Protein AF-0000000080770397 (afdb_homodimer)

Organism: Chromobacterium violaceum (strain ATCC 12472 / DSM 30191 / JCM 1249 / CCUG 213 / NBRC 12614 / NCIMB 9131 / NCTC 9757 / MK) (NCBI:txid243365)

InterPro domains:
  IPR001129 Membrane-associated, eicosanoid/glutathione metabolism (MAPEG) protein [PF01124] (4-123)
  IPR023352 Membrane associated eicosanoid/glutathione metabolism-like domain superfamily [G3DSA:1.20.120.550] (1-123)
  IPR023352 Membrane associated eicosanoid/glutathione metabolism-like domain superfamily [SSF161084] (3-121)

Foldseek 3Di:
DFQLVVLLVVLVCQLVVLLCVLPPPDDADPVCRVVRLVPGDALSVLSNVLSVVSVVVNVLQVVLLVLLVVLCPPSVLSNVLSVQLSVLSVQLSVCSSVVVPVVNVVSVVSNVVSSVVSNCVSVVVDDD/DFQLVVLLVLLVCQLVVLLCVLPPPDPQDPVCRVVVLVPGDALSVLSNVLSVVSVVVNVLQVVLLVLLVVLVPDSVLSNVLSVQLSVLSVQLSVCSSVVVPVVNVVSVVSNVVSSVVSNCVSVVVDDD

Solvent-accessible surface area (backbone atoms only — not comparable to full-atom values): 12817 Å² total; per-residue (Å²): 98,60,60,40,59,54,44,52,53,50,47,54,47,45,24,55,53,26,41,49,55,30,47,58,96,50,92,77,48,70,81,44,52,67,65,49,57,72,66,47,58,72,52,30,29,30,18,42,53,33,15,55,51,35,57,63,46,38,52,59,43,49,52,21,52,49,47,15,58,75,55,60,47,59,63,72,56,49,30,52,37,35,51,50,24,52,53,20,50,54,50,20,40,53,24,38,39,68,67,36,64,70,63,20,52,50,24,47,48,52,24,49,49,30,35,48,48,34,42,34,42,37,70,60,74,50,79,130,130,61,61,39,64,54,42,52,52,51,51,64,44,45,23,54,52,26,42,49,53,30,48,57,95,50,91,74,48,86,89,44,51,67,65,47,58,72,67,48,56,72,52,31,31,30,18,41,51,34,14,54,50,35,59,61,48,40,49,47,44,50,49,20,51,51,45,15,57,76,56,60,49,59,62,71,58,48,30,52,38,34,50,50,26,51,53,20,50,55,47,21,40,54,25,38,40,68,64,37,40,70,62,20,52,48,24,49,47,52,24,51,50,31,36,49,47,34,44,34,42,28,50,60,74,48,78,128

pLDDT: mean 96.27, std 5.21, range [56.84, 98.94]

Secondary structure (DSSP, 8-state):
--HHHHHHHHHHHHHHHHHHHHHTTS---TTSHHHHHHT--HHHHHHHHHHHHHHHHHHHHHHHHHHHHHTT--HHHHHHHHHHHHHHHHHHHHHHHTT-HHHHHHHHHHHHHHHHHHHHHHTTSS--/--HHHHHHHHHHHHHHHHHHHHHTTS---TTSHHHHHHT--HHHHHHHHHHHHHHHHHHHHHHHHHHHHHTT--HHHHHHHHHHHHHHHHHHHHHHHTT-HHHHHHHHHHHHHHHHHHHHHHTTSS--

Structure (mmCIF, N/CA/C/O backbone):
data_AF-0000000080770397-model_v1
#
loop_
_entity.id
_entity.type
_entity.pdbx_description
1 polymer 'Probable transmembrane protein'
#
loop_
_atom_site.group_PDB
_atom_site.id
_atom_site.type_symbol
_atom_site.label_atom_id
_atom_site.label_alt_id
_atom_site.label_comp_id
_atom_site.label_asym_id
_atom_site.label_entity_id
_atom_site.label_seq_id
_atom_site.pdbx_PDB_ins_code
_atom_site.Cartn_x
_atom_site.Cartn_y
_atom_site.Cartn_z
_atom_site.occupancy
_atom_site.B_iso_or_equiv
_atom_site.auth_seq_id
_atom_site.auth_comp_id
_atom_site.auth_asym_id
_atom_site.auth_atom_id
_atom_site.pdbx_PDB_model_num
ATOM 1 N N . MET A 1 1 ? -6.039 20.734 0.242 1 95.12 1 MET A N 1
ATOM 2 C CA . MET A 1 1 ? -5.309 19.828 1.13 1 95.12 1 MET A CA 1
ATOM 3 C C . MET A 1 1 ? -3.803 20.047 1.01 1 95.12 1 MET A C 1
ATOM 5 O O . MET A 1 1 ? -3.283 20.219 -0.094 1 95.12 1 MET A O 1
ATOM 9 N N . PRO A 1 2 ? -3.09 20.094 2.096 1 97.88 2 PRO A N 1
ATOM 10 C CA . PRO A 1 2 ? -1.646 20.312 2.008 1 97.88 2 PRO A CA 1
ATOM 11 C C . PRO A 1 2 ? -0.923 19.203 1.256 1 97.88 2 PRO A C 1
ATOM 13 O O . PRO A 1 2 ? -1.444 18.094 1.144 1 97.88 2 PRO A O 1
ATOM 16 N N . PHE A 1 3 ? 0.211 19.609 0.721 1 98.5 3 PHE A N 1
ATOM 17 C CA . PHE A 1 3 ? 0.975 18.688 -0.125 1 98.5 3 PHE A CA 1
ATOM 18 C C . PHE A 1 3 ? 1.31 17.406 0.625 1 98.5 3 PHE A C 1
ATOM 20 O O . PHE A 1 3 ? 1.323 16.328 0.036 1 98.5 3 PHE A O 1
ATOM 27 N N . VAL A 1 4 ? 1.573 17.469 1.879 1 98.69 4 VAL A N 1
ATOM 28 C CA . VAL A 1 4 ? 1.98 16.297 2.656 1 98.69 4 VAL A CA 1
ATOM 29 C C . VAL A 1 4 ? 0.902 15.219 2.576 1 98.69 4 VAL A C 1
ATOM 31 O O . VAL A 1 4 ? 1.211 14.031 2.48 1 98.69 4 VAL A O 1
ATOM 34 N N . LEU A 1 5 ? -0.347 15.586 2.559 1 98.44 5 LEU A N 1
ATOM 35 C CA . LEU A 1 5 ? -1.407 14.586 2.469 1 98.44 5 LEU A CA 1
ATOM 36 C C . LEU A 1 5 ? -1.555 14.078 1.038 1 98.44 5 LEU A C 1
ATOM 38 O O . LEU A 1 5 ? -1.821 12.891 0.821 1 98.44 5 LEU A O 1
ATOM 42 N N . TRP A 1 6 ? -1.367 14.93 -0.015 1 98.44 6 TRP A N 1
ATOM 43 C CA . TRP A 1 6 ? -1.297 14.461 -1.396 1 98.44 6 TRP A CA 1
ATOM 44 C C . TRP A 1 6 ? -0.131 13.5 -1.588 1 98.44 6 TRP A C 1
ATOM 46 O O . TRP A 1 6 ? -0.218 12.562 -2.385 1 98.44 6 TRP A O 1
ATOM 56 N N . SER A 1 7 ? 0.931 13.75 -0.863 1 98.81 7 SER A N 1
ATOM 57 C CA . SER A 1 7 ? 2.111 12.906 -1.011 1 98.81 7 SER A CA 1
ATOM 58 C C . SER A 1 7 ? 1.841 11.484 -0.525 1 98.81 7 SER A C 1
ATOM 60 O O . SER A 1 7 ? 2.51 10.539 -0.949 1 98.81 7 SER A O 1
ATOM 62 N N . LEU A 1 8 ? 0.882 11.305 0.433 1 98.81 8 LEU A N 1
ATOM 63 C CA . LEU A 1 8 ? 0.468 9.961 0.816 1 98.81 8 LEU A CA 1
ATOM 64 C C . LEU A 1 8 ? -0.132 9.219 -0.374 1 98.81 8 LEU A C 1
ATOM 66 O O . LEU A 1 8 ? 0.116 8.023 -0.554 1 98.81 8 LEU A O 1
ATOM 70 N N . LEU A 1 9 ? -0.937 9.914 -1.197 1 98.31 9 LEU A N 1
ATOM 71 C CA . LEU A 1 9 ? -1.483 9.312 -2.41 1 98.31 9 LEU A CA 1
ATOM 72 C C . LEU A 1 9 ? -0.369 8.93 -3.379 1 98.31 9 LEU A C 1
ATOM 74 O O . LEU A 1 9 ? -0.385 7.84 -3.951 1 98.31 9 LEU A O 1
ATOM 78 N N . LEU A 1 10 ? 0.535 9.844 -3.57 1 98.19 10 LEU A N 1
ATOM 79 C CA . LEU A 1 10 ? 1.66 9.547 -4.449 1 98.19 10 LEU A CA 1
ATOM 80 C C . LEU A 1 10 ? 2.408 8.305 -3.975 1 98.19 10 LEU A C 1
ATOM 82 O O . LEU A 1 10 ? 2.74 7.43 -4.777 1 98.19 10 LEU A O 1
ATOM 86 N N . ALA A 1 11 ? 2.713 8.242 -2.686 1 98.56 11 ALA A N 1
ATOM 87 C CA . ALA A 1 11 ? 3.418 7.098 -2.111 1 98.56 11 ALA A CA 1
ATOM 88 C C . ALA A 1 11 ? 2.629 5.809 -2.32 1 98.56 11 ALA A C 1
ATOM 90 O O . ALA A 1 11 ? 3.213 4.75 -2.553 1 98.56 11 ALA A O 1
ATOM 91 N N . ALA A 1 12 ? 1.314 5.895 -2.238 1 98 12 ALA A N 1
ATOM 92 C CA . ALA A 1 12 ? 0.448 4.73 -2.402 1 98 12 ALA A CA 1
ATOM 93 C C . ALA A 1 12 ? 0.399 4.285 -3.861 1 98 12 ALA A C 1
ATOM 95 O O . ALA A 1 12 ? 0.226 3.1 -4.148 1 98 12 ALA A O 1
ATOM 96 N N . LEU A 1 13 ? 0.555 5.203 -4.836 1 97.94 13 LEU A N 1
ATOM 97 C CA . LEU A 1 13 ? 0.459 4.891 -6.258 1 97.94 13 LEU A CA 1
ATOM 98 C C . LEU A 1 13 ? 1.796 4.391 -6.797 1 97.94 13 LEU A C 1
ATOM 100 O O . LEU A 1 13 ? 1.843 3.721 -7.828 1 97.94 13 LEU A O 1
ATOM 104 N N . LEU A 1 14 ? 2.863 4.715 -6.125 1 98.25 14 LEU A N 1
ATOM 105 C CA . LEU A 1 14 ? 4.195 4.41 -6.633 1 98.25 14 LEU A CA 1
ATOM 106 C C . LEU A 1 14 ? 4.371 2.908 -6.828 1 98.25 14 LEU A C 1
ATOM 108 O O . LEU A 1 14 ? 4.867 2.465 -7.863 1 98.25 14 LEU A O 1
ATOM 112 N N . PRO A 1 15 ? 4.016 2.053 -5.809 1 98.12 15 PRO A N 1
ATOM 113 C CA . PRO A 1 15 ? 4.176 0.62 -6.066 1 98.12 15 PRO A CA 1
ATOM 114 C C . PRO A 1 15 ? 3.379 0.143 -7.277 1 98.12 15 PRO A C 1
ATOM 116 O O . PRO A 1 15 ? 3.812 -0.766 -7.988 1 98.12 15 PRO A O 1
ATOM 119 N N . LEU A 1 16 ? 2.264 0.741 -7.59 1 97.44 16 LEU A N 1
ATOM 120 C CA . LEU A 1 16 ?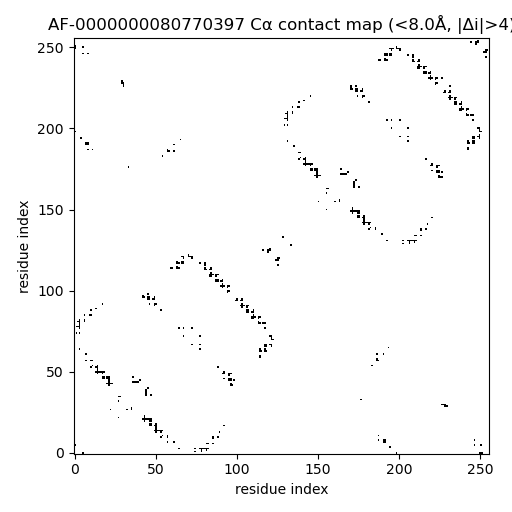 1.46 0.37 -8.75 1 97.44 16 LEU A CA 1
ATOM 121 C C . LEU A 1 16 ? 2.162 0.761 -10.047 1 97.44 16 LEU A C 1
ATOM 123 O O . LEU A 1 16 ? 2.08 0.041 -11.047 1 97.44 16 LEU A O 1
ATOM 127 N N . ILE A 1 17 ? 2.785 1.878 -10.039 1 97.69 17 ILE A N 1
ATOM 128 C CA . ILE A 1 17 ? 3.541 2.336 -11.203 1 97.69 17 ILE A CA 1
ATOM 129 C C . ILE A 1 17 ? 4.672 1.354 -11.5 1 97.69 17 ILE A C 1
ATOM 131 O O . ILE A 1 17 ? 4.855 0.936 -12.648 1 97.69 17 ILE A O 1
ATOM 135 N N . TRP A 1 18 ? 5.414 0.965 -10.508 1 98.06 18 TRP A N 1
ATOM 136 C CA . TRP A 1 18 ? 6.516 0.03 -10.711 1 98.06 18 TRP A CA 1
ATOM 137 C C . TRP A 1 18 ? 5.996 -1.347 -11.109 1 98.06 18 TRP A C 1
ATOM 139 O O . TRP A 1 18 ? 6.629 -2.051 -11.898 1 98.06 18 TRP A O 1
ATOM 149 N N . ALA A 1 19 ? 4.84 -1.789 -10.469 1 96.88 19 ALA A N 1
ATOM 150 C CA . ALA A 1 19 ? 4.211 -3.029 -10.914 1 96.88 19 ALA A CA 1
ATOM 151 C C . ALA A 1 19 ? 3.877 -2.977 -12.398 1 96.88 19 ALA A C 1
ATOM 153 O O . ALA A 1 19 ? 4.062 -3.961 -13.117 1 96.88 19 ALA A O 1
ATOM 154 N N . GLY A 1 20 ? 3.35 -1.843 -12.844 1 96.5 20 GLY A N 1
ATOM 155 C CA . GLY A 1 20 ? 3.086 -1.656 -14.258 1 96.5 20 GLY A CA 1
ATOM 156 C C . GLY A 1 20 ? 4.328 -1.78 -15.117 1 96.5 20 GLY A C 1
ATOM 157 O O . GLY A 1 20 ? 4.293 -2.393 -16.188 1 96.5 20 GLY A O 1
ATOM 158 N N . ALA A 1 21 ? 5.363 -1.19 -14.688 1 96.12 21 ALA A N 1
ATOM 159 C CA . ALA A 1 21 ? 6.633 -1.29 -15.398 1 96.12 21 ALA A CA 1
ATOM 160 C C . ALA A 1 21 ? 7.098 -2.74 -15.492 1 96.12 21 ALA A C 1
ATOM 162 O O . ALA A 1 21 ? 7.629 -3.166 -16.516 1 96.12 21 ALA A O 1
ATOM 163 N N . ALA A 1 22 ? 6.957 -3.49 -14.414 1 96.06 22 ALA A N 1
ATOM 164 C CA . ALA A 1 22 ? 7.352 -4.895 -14.398 1 96.06 22 ALA A CA 1
ATOM 165 C C . ALA A 1 22 ? 6.535 -5.703 -15.406 1 96.06 22 ALA A C 1
ATOM 167 O O . ALA A 1 22 ? 7.039 -6.66 -16 1 96.06 22 ALA A O 1
ATOM 168 N N . LYS A 1 23 ? 5.328 -5.344 -15.617 1 95.19 23 LYS A N 1
ATOM 169 C CA . LYS A 1 23 ? 4.414 -6.082 -16.484 1 95.19 23 LYS A CA 1
ATOM 170 C C . LYS A 1 23 ? 4.543 -5.637 -17.938 1 95.19 23 LYS A C 1
ATOM 172 O O . LYS A 1 23 ? 4.16 -6.363 -18.859 1 95.19 23 LYS A O 1
ATOM 177 N N . ALA A 1 24 ? 5.051 -4.531 -18.141 1 91.25 24 ALA A N 1
ATOM 178 C CA . ALA A 1 24 ? 5.055 -3.926 -19.469 1 91.25 24 ALA A CA 1
ATOM 179 C C . ALA A 1 24 ? 5.809 -4.797 -20.469 1 91.25 24 ALA A C 1
ATOM 181 O O . ALA A 1 24 ? 6.961 -5.172 -20.219 1 91.25 24 ALA A O 1
ATOM 182 N N . GLY A 1 25 ? 5.086 -5.156 -21.625 1 83 25 GLY A N 1
ATOM 183 C CA . GLY A 1 25 ? 5.699 -5.867 -22.734 1 83 25 GLY A CA 1
ATOM 184 C C . GLY A 1 25 ? 5.871 -7.352 -22.469 1 83 25 GLY A C 1
ATOM 185 O O . GLY A 1 25 ? 6.383 -8.086 -23.328 1 83 25 GLY A O 1
ATOM 186 N N . ALA A 1 26 ? 5.59 -7.855 -21.281 1 82.69 26 ALA A N 1
ATOM 187 C CA . ALA A 1 26 ? 5.734 -9.273 -20.953 1 82.69 26 ALA A CA 1
ATOM 188 C C . ALA A 1 26 ? 4.395 -10 -21.062 1 82.69 26 ALA A C 1
ATOM 190 O O . ALA A 1 26 ? 3.336 -9.383 -20.953 1 82.69 26 ALA A O 1
ATOM 191 N N . ARG A 1 27 ? 4.508 -11.219 -21.5 1 89.56 27 ARG A N 1
ATOM 192 C CA . ARG A 1 27 ? 3.303 -12.039 -21.438 1 89.56 27 ARG A CA 1
ATOM 193 C C . ARG A 1 27 ? 2.889 -12.281 -19.984 1 89.56 27 ARG A C 1
ATOM 195 O O . ARG A 1 27 ? 3.576 -12.992 -19.25 1 89.56 27 ARG A O 1
ATOM 202 N N . TYR A 1 28 ? 1.885 -11.719 -19.609 1 91.44 28 TYR A N 1
ATOM 203 C CA . TYR A 1 28 ? 1.419 -11.711 -18.234 1 91.44 28 TYR A CA 1
ATOM 204 C C . TYR A 1 28 ? 0.433 -12.844 -17.984 1 91.44 28 TYR A C 1
ATOM 206 O O . TYR A 1 28 ? -0.467 -13.086 -18.797 1 91.44 28 TYR A O 1
ATOM 214 N N . ASP A 1 29 ? 0.622 -13.656 -16.906 1 93.88 29 ASP A N 1
ATOM 215 C CA . ASP A 1 29 ? -0.321 -14.68 -16.453 1 93.88 29 ASP A CA 1
ATOM 216 C C . ASP A 1 29 ? -1.128 -14.188 -15.258 1 93.88 29 ASP A C 1
ATOM 218 O O . ASP A 1 29 ? -0.695 -14.328 -14.109 1 93.88 29 ASP A O 1
ATOM 222 N N . ASN A 1 30 ? -2.334 -13.727 -15.469 1 94.75 30 ASN A N 1
ATOM 223 C CA . ASN A 1 30 ? -3.178 -13.133 -14.438 1 94.75 30 ASN A CA 1
ATOM 224 C C . ASN A 1 30 ? -3.738 -14.188 -13.492 1 94.75 30 ASN A C 1
ATOM 226 O O . ASN A 1 30 ? -4.27 -13.859 -12.43 1 94.75 30 ASN A O 1
ATOM 230 N N . HIS A 1 31 ? -3.688 -15.445 -13.844 1 95.25 31 HIS A N 1
ATOM 231 C CA . HIS A 1 31 ? -4.172 -16.5 -12.969 1 95.25 31 HIS A CA 1
ATOM 232 C C . HIS A 1 31 ? -3.168 -16.797 -11.859 1 95.25 31 HIS A C 1
ATOM 234 O O . HIS A 1 31 ? -3.537 -17.328 -10.805 1 95.25 31 HIS A O 1
ATOM 240 N N . ARG A 1 32 ? -1.924 -16.547 -12.172 1 94.88 32 ARG A N 1
ATOM 241 C CA . ARG A 1 32 ? -0.851 -16.812 -11.227 1 94.88 32 ARG A CA 1
ATOM 242 C C . ARG A 1 32 ? 0.122 -15.648 -11.148 1 94.88 32 ARG A C 1
ATOM 244 O O . ARG A 1 32 ? 1.322 -15.812 -11.383 1 94.88 32 ARG A O 1
ATOM 251 N N . PRO A 1 33 ? -0.374 -14.5 -10.758 1 94.06 33 PRO A N 1
ATOM 252 C CA . PRO A 1 33 ? 0.403 -13.258 -10.867 1 94.06 33 PRO A CA 1
ATOM 253 C C . PRO A 1 33 ? 1.684 -13.289 -10.039 1 94.06 33 PRO A C 1
ATOM 255 O O . PRO A 1 33 ? 2.713 -12.758 -10.461 1 94.06 33 PRO A O 1
ATOM 258 N N . ARG A 1 34 ? 1.69 -13.945 -8.922 1 93.06 34 ARG A N 1
ATOM 259 C CA . ARG A 1 34 ? 2.857 -13.938 -8.047 1 93.06 34 ARG A CA 1
ATOM 260 C C . ARG A 1 34 ? 3.918 -14.914 -8.539 1 93.06 34 ARG A C 1
ATOM 262 O O . ARG A 1 34 ? 5.117 -14.648 -8.438 1 93.06 34 ARG A O 1
ATOM 269 N N . GLU A 1 35 ? 3.531 -16.047 -8.984 1 91.88 35 GLU A N 1
ATOM 270 C CA . GLU A 1 35 ? 4.469 -16.984 -9.609 1 91.88 35 GLU A CA 1
ATOM 271 C C . GLU A 1 35 ? 5.082 -16.375 -10.875 1 91.88 35 GLU A C 1
ATOM 273 O O . GLU A 1 35 ? 6.27 -16.562 -11.141 1 91.88 35 GLU A O 1
ATOM 278 N N . TRP A 1 36 ? 4.18 -15.781 -11.672 1 92.88 36 TRP A N 1
ATOM 279 C CA . TRP A 1 36 ? 4.668 -15.07 -12.852 1 92.88 36 TRP A CA 1
ATOM 280 C C . TRP A 1 36 ? 5.758 -14.078 -12.477 1 92.88 36 TRP A C 1
ATOM 282 O O . TRP A 1 36 ? 6.824 -14.047 -13.102 1 92.88 36 TRP A O 1
ATOM 292 N N . ALA A 1 37 ? 5.551 -13.234 -11.469 1 92.38 37 ALA A N 1
ATOM 293 C CA . ALA A 1 37 ? 6.488 -12.203 -11.031 1 92.38 37 ALA A CA 1
ATOM 294 C C . ALA A 1 37 ? 7.809 -12.82 -10.57 1 92.38 37 ALA A C 1
ATOM 296 O O . ALA A 1 37 ? 8.875 -12.234 -10.773 1 92.38 37 ALA A O 1
ATOM 297 N N . ALA A 1 38 ? 7.707 -13.945 -9.992 1 90.25 38 ALA A N 1
ATOM 298 C CA . ALA A 1 38 ? 8.898 -14.625 -9.469 1 90.25 38 ALA A CA 1
ATOM 299 C C . ALA A 1 38 ? 9.812 -15.07 -10.609 1 90.25 38 ALA A C 1
ATOM 301 O O . ALA A 1 38 ? 10.984 -15.383 -10.383 1 90.25 38 ALA A O 1
ATOM 302 N N . ARG A 1 39 ? 9.344 -15.07 -11.828 1 92.12 39 ARG A N 1
ATOM 303 C CA . ARG A 1 39 ? 10.102 -15.586 -12.961 1 92.12 39 ARG A CA 1
ATOM 304 C C . ARG A 1 39 ? 10.648 -14.453 -13.82 1 92.12 39 ARG A C 1
ATOM 306 O O . ARG A 1 39 ? 11.297 -14.695 -14.844 1 92.12 39 ARG A O 1
ATOM 313 N N . LEU A 1 40 ? 10.336 -13.266 -13.469 1 93.62 40 LEU A N 1
ATOM 314 C CA . LEU A 1 40 ? 10.812 -12.109 -14.227 1 93.62 40 LEU A CA 1
ATOM 315 C C . LEU A 1 40 ? 12.328 -12.023 -14.188 1 93.62 40 LEU A C 1
ATOM 317 O O . LEU A 1 40 ? 12.969 -12.625 -13.32 1 93.62 40 LEU A O 1
ATOM 321 N N . ASP A 1 41 ? 12.914 -11.359 -15.219 1 94.31 41 ASP A N 1
ATOM 322 C CA . ASP A 1 41 ? 14.352 -11.094 -15.266 1 94.31 41 ASP A CA 1
ATOM 323 C C . ASP A 1 41 ? 14.625 -9.68 -15.766 1 94.31 41 ASP A C 1
ATOM 325 O O . ASP A 1 41 ? 13.703 -8.953 -16.125 1 94.31 41 ASP A O 1
ATOM 329 N N . GLY A 1 42 ? 15.93 -9.242 -15.562 1 95.12 42 GLY A N 1
ATOM 330 C CA . GLY A 1 42 ? 16.344 -7.945 -16.078 1 95.12 42 GLY A CA 1
ATOM 331 C C . GLY A 1 42 ? 15.609 -6.789 -15.43 1 95.12 42 GLY A C 1
ATOM 332 O O . GLY A 1 42 ? 15.414 -6.777 -14.211 1 95.12 42 GLY A O 1
ATOM 333 N N . TYR A 1 43 ? 15.289 -5.82 -16.25 1 96.12 43 TYR A N 1
ATOM 334 C CA . TYR A 1 43 ? 14.695 -4.602 -15.711 1 96.12 43 TYR A CA 1
ATOM 335 C C . TYR A 1 43 ? 13.305 -4.867 -15.164 1 96.12 43 TYR A C 1
ATOM 337 O O . TYR A 1 43 ? 12.859 -4.191 -14.234 1 96.12 43 TYR A O 1
ATOM 345 N N . ARG A 1 44 ? 12.617 -5.859 -15.695 1 96.88 44 ARG A N 1
ATOM 346 C CA . ARG A 1 44 ? 11.289 -6.18 -15.195 1 96.88 44 ARG A CA 1
ATOM 347 C C . ARG A 1 44 ? 11.352 -6.719 -13.773 1 96.88 44 ARG A C 1
ATOM 349 O O . ARG A 1 44 ? 10.508 -6.379 -12.938 1 96.88 44 ARG A O 1
ATOM 356 N N . GLN A 1 45 ? 12.312 -7.578 -13.547 1 96.56 45 GLN A N 1
ATOM 357 C CA . GLN A 1 45 ? 12.5 -8.086 -12.188 1 96.56 45 GLN A CA 1
ATOM 358 C C . GLN A 1 45 ? 12.875 -6.965 -11.227 1 96.56 45 GLN A C 1
ATOM 360 O O . GLN A 1 45 ? 12.398 -6.934 -10.094 1 96.56 45 GLN A O 1
ATOM 365 N N . ARG A 1 46 ? 13.727 -6.102 -11.633 1 97.94 46 ARG A N 1
ATOM 366 C CA . ARG A 1 46 ? 14.133 -4.98 -10.789 1 97.94 46 ARG A CA 1
ATOM 367 C C . ARG A 1 46 ? 12.945 -4.059 -10.508 1 97.94 46 ARG A C 1
ATOM 369 O O . ARG A 1 46 ? 12.82 -3.523 -9.398 1 97.94 46 ARG A O 1
ATOM 376 N N . ALA A 1 47 ? 12.086 -3.848 -11.469 1 98.06 47 ALA A N 1
ATOM 377 C CA . ALA A 1 47 ? 10.867 -3.084 -11.25 1 98.06 47 ALA A CA 1
ATOM 378 C C . ALA A 1 47 ? 9.969 -3.762 -10.219 1 98.06 47 ALA A C 1
ATOM 380 O O . ALA A 1 47 ? 9.352 -3.09 -9.391 1 98.06 47 ALA A O 1
ATOM 381 N N . ASN A 1 48 ? 9.914 -5.082 -10.305 1 97.12 48 ASN A N 1
ATOM 382 C CA . ASN A 1 48 ? 9.148 -5.832 -9.312 1 97.12 48 ASN A CA 1
ATOM 383 C C . ASN A 1 48 ? 9.711 -5.633 -7.906 1 97.12 48 ASN A C 1
ATOM 385 O O . ASN A 1 48 ? 8.953 -5.449 -6.953 1 97.12 48 ASN A O 1
ATOM 389 N N . TRP A 1 49 ? 11.016 -5.695 -7.773 1 97.5 49 TRP A N 1
ATOM 390 C CA . TRP A 1 49 ? 11.641 -5.461 -6.473 1 97.5 49 TRP A CA 1
ATOM 391 C C . TRP A 1 49 ? 11.391 -4.035 -6 1 97.5 49 TRP A C 1
ATOM 393 O O . TRP A 1 49 ? 11.172 -3.799 -4.809 1 97.5 49 TRP A O 1
ATOM 403 N N . ALA A 1 50 ? 11.438 -3.086 -6.926 1 98.38 50 ALA A N 1
ATOM 404 C CA . ALA A 1 50 ? 11.133 -1.696 -6.594 1 98.38 50 ALA A CA 1
ATOM 405 C C . ALA A 1 50 ? 9.719 -1.562 -6.047 1 98.38 50 ALA A C 1
ATOM 407 O O . ALA A 1 50 ? 9.484 -0.836 -5.078 1 98.38 50 ALA A O 1
ATOM 408 N N . GLN A 1 51 ? 8.828 -2.229 -6.746 1 97.56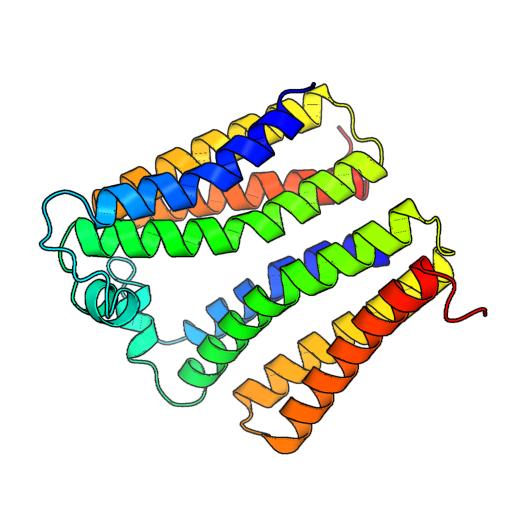 51 GLN A N 1
ATOM 409 C CA . GLN A 1 51 ? 7.434 -2.242 -6.301 1 97.56 51 GLN A CA 1
ATOM 410 C C . GLN A 1 51 ? 7.32 -2.775 -4.875 1 97.56 51 GLN A C 1
ATOM 412 O O . GLN A 1 51 ? 6.621 -2.193 -4.043 1 97.56 51 GLN A O 1
ATOM 417 N N . GLN A 1 52 ? 7.91 -3.863 -4.566 1 96.94 52 GLN A N 1
ATOM 418 C CA . GLN A 1 52 ? 7.863 -4.469 -3.24 1 96.94 52 GLN A CA 1
ATOM 419 C C . GLN A 1 52 ? 8.406 -3.516 -2.18 1 96.94 52 GLN A C 1
ATOM 421 O O . GLN A 1 52 ? 7.793 -3.342 -1.124 1 96.94 52 GLN A O 1
ATOM 426 N N . ASN A 1 53 ? 9.508 -2.912 -2.434 1 98.19 53 ASN A N 1
ATOM 427 C CA . ASN A 1 53 ? 10.109 -1.963 -1.505 1 98.19 53 ASN A CA 1
ATOM 428 C C . ASN A 1 53 ? 9.203 -0.762 -1.264 1 98.19 53 ASN A C 1
ATOM 430 O O . ASN A 1 53 ? 9.133 -0.243 -0.147 1 98.19 53 ASN A O 1
ATOM 434 N N . ALA A 1 54 ? 8.562 -0.302 -2.318 1 98.31 54 ALA A N 1
ATOM 435 C CA . ALA A 1 54 ? 7.648 0.832 -2.191 1 98.31 54 ALA A CA 1
ATOM 436 C C . ALA A 1 54 ? 6.484 0.497 -1.264 1 98.31 54 ALA A C 1
ATOM 438 O O . ALA A 1 54 ? 6.039 1.345 -0.486 1 98.31 54 ALA A O 1
ATOM 439 N N . TRP A 1 55 ? 5.941 -0.74 -1.36 1 97.62 55 TRP A N 1
ATOM 440 C CA . TRP A 1 55 ? 4.906 -1.167 -0.424 1 97.62 55 TRP A CA 1
ATOM 441 C C . TRP A 1 55 ? 5.422 -1.128 1.011 1 97.62 55 TRP A C 1
ATOM 443 O O . TRP A 1 55 ? 4.695 -0.736 1.927 1 97.62 55 TRP A O 1
ATOM 453 N N . GLU A 1 56 ? 6.652 -1.495 1.258 1 96.94 56 GLU A N 1
ATOM 454 C CA . GLU A 1 56 ? 7.262 -1.525 2.584 1 96.94 56 GLU A CA 1
ATOM 455 C C . GLU A 1 56 ? 7.43 -0.117 3.146 1 96.94 56 GLU A C 1
ATOM 457 O O . GLU A 1 56 ? 7.297 0.096 4.355 1 96.94 56 GLU A O 1
ATOM 462 N N . ALA A 1 57 ? 7.699 0.778 2.328 1 98.12 57 ALA A N 1
ATOM 463 C CA . ALA A 1 57 ? 7.977 2.15 2.742 1 98.12 57 ALA A CA 1
ATOM 464 C C . ALA A 1 57 ? 6.695 2.877 3.135 1 98.12 57 ALA A C 1
ATOM 466 O O . ALA A 1 57 ? 6.719 3.777 3.977 1 98.12 57 ALA A O 1
ATOM 467 N N . LEU A 1 58 ? 5.605 2.5 2.564 1 98.25 58 LEU A N 1
ATOM 468 C CA . LEU A 1 58 ? 4.359 3.242 2.689 1 98.25 58 LEU A CA 1
ATOM 469 C C . LEU A 1 58 ? 3.887 3.273 4.141 1 98.25 58 LEU A C 1
ATOM 471 O O . LEU A 1 58 ? 3.59 4.344 4.676 1 98.25 58 LEU A O 1
ATOM 475 N N . PRO A 1 59 ? 3.75 2.141 4.875 1 97.81 59 PRO A N 1
ATOM 476 C CA . PRO A 1 59 ? 3.281 2.23 6.258 1 97.81 59 PRO A CA 1
ATOM 477 C C . PRO A 1 59 ? 4.219 3.047 7.148 1 97.81 59 PRO A C 1
ATOM 479 O O . PRO A 1 59 ? 3.762 3.734 8.062 1 97.81 59 PRO A O 1
ATOM 482 N N . THR A 1 60 ? 5.504 2.912 6.969 1 97.88 60 THR A N 1
ATOM 483 C CA . THR A 1 60 ? 6.465 3.693 7.742 1 97.88 60 THR A CA 1
ATOM 484 C C . THR A 1 60 ? 6.258 5.188 7.512 1 97.88 60 THR A C 1
ATOM 486 O O . THR A 1 60 ? 6.246 5.973 8.461 1 97.88 60 THR A O 1
ATOM 489 N N . TYR A 1 61 ? 6.125 5.578 6.258 1 98.88 61 TYR A N 1
ATOM 490 C CA . TYR A 1 61 ? 5.879 6.977 5.91 1 98.88 61 TYR A CA 1
ATOM 491 C C . TYR A 1 61 ? 4.543 7.449 6.469 1 98.88 61 TYR A C 1
ATOM 493 O O . TYR A 1 61 ? 4.453 8.539 7.035 1 98.88 61 TYR A O 1
ATOM 501 N N . LEU A 1 62 ? 3.502 6.684 6.328 1 98.75 62 LEU A N 1
ATOM 502 C CA . LEU A 1 62 ? 2.182 6.996 6.863 1 98.75 62 LEU A CA 1
ATOM 503 C C . LEU A 1 62 ? 2.244 7.234 8.367 1 98.75 62 LEU A C 1
ATOM 505 O O . LEU A 1 62 ? 1.639 8.18 8.883 1 98.75 62 LEU A O 1
ATOM 509 N N . ALA A 1 63 ? 2.922 6.371 9.109 1 98.69 63 ALA A N 1
ATOM 510 C CA . ALA A 1 63 ? 3.061 6.527 10.555 1 98.69 63 ALA A CA 1
ATOM 511 C C . ALA A 1 63 ? 3.721 7.859 10.898 1 98.69 63 ALA A C 1
ATOM 513 O O . ALA A 1 63 ? 3.291 8.547 11.828 1 98.69 63 ALA A O 1
ATOM 514 N N . ALA A 1 64 ? 4.738 8.18 10.219 1 98.88 64 ALA A N 1
ATOM 515 C CA . ALA A 1 64 ? 5.441 9.43 10.477 1 98.88 64 ALA A CA 1
ATOM 516 C C . ALA A 1 64 ? 4.535 10.633 10.211 1 98.88 64 ALA A C 1
ATOM 518 O O . ALA A 1 64 ? 4.496 11.578 11.008 1 98.88 64 ALA A O 1
ATOM 519 N N . VAL A 1 65 ? 3.824 10.641 9.078 1 98.88 65 VAL A N 1
ATOM 520 C CA . VAL A 1 65 ? 2.916 11.727 8.734 1 98.88 65 VAL A CA 1
ATOM 521 C C . VAL A 1 65 ? 1.813 11.844 9.781 1 98.88 65 VAL A C 1
ATOM 523 O O . VAL A 1 65 ? 1.466 12.945 10.211 1 98.88 65 VAL A O 1
ATOM 526 N N . ALA A 1 66 ? 1.221 10.742 10.219 1 98.69 66 ALA A N 1
ATOM 527 C CA . ALA A 1 66 ? 0.171 10.742 11.234 1 98.69 66 ALA A CA 1
ATOM 528 C C . ALA A 1 66 ? 0.67 11.359 12.539 1 98.69 66 ALA A C 1
ATOM 530 O O . ALA A 1 66 ? 0.003 12.211 13.133 1 98.69 66 ALA A O 1
ATOM 531 N N . ALA A 1 67 ? 1.841 10.898 13 1 98.62 67 ALA A N 1
ATOM 532 C CA . ALA A 1 67 ? 2.414 11.453 14.219 1 98.62 67 ALA A CA 1
ATOM 533 C C . ALA A 1 67 ? 2.609 12.961 14.102 1 98.62 67 ALA A C 1
ATOM 535 O O . ALA A 1 67 ? 2.236 13.711 15 1 98.62 67 ALA A O 1
ATOM 536 N N . ALA A 1 68 ? 3.209 13.375 13.031 1 98.69 68 ALA A N 1
ATOM 537 C CA . ALA A 1 68 ? 3.455 14.797 12.82 1 98.69 68 ALA A CA 1
ATOM 538 C C . ALA A 1 68 ? 2.146 15.578 12.766 1 98.69 68 ALA A C 1
ATOM 540 O O . ALA A 1 68 ? 2.047 16.672 13.312 1 98.69 68 ALA A O 1
ATOM 541 N N . TRP A 1 69 ? 1.157 15.039 12.055 1 98.31 69 TRP A N 1
ATOM 542 C CA . TRP A 1 69 ? -0.151 15.672 11.938 1 98.31 69 TRP A CA 1
ATOM 543 C C . TRP A 1 69 ? -0.814 15.82 13.297 1 98.31 69 TRP A C 1
ATOM 545 O O . TRP A 1 69 ? -1.3 16.906 13.648 1 98.31 69 TRP A O 1
ATOM 555 N N . TRP A 1 70 ? -0.788 14.773 14.117 1 97.75 70 TRP A N 1
ATOM 556 C CA . TRP A 1 70 ? -1.415 14.766 15.438 1 97.75 70 TRP A CA 1
ATOM 557 C C . TRP A 1 70 ? -0.697 15.719 16.391 1 97.75 70 TRP A C 1
ATOM 559 O O . TRP A 1 70 ? -1.328 16.344 17.234 1 97.75 70 TRP A O 1
ATOM 569 N N . MET A 1 71 ? 0.557 15.812 16.203 1 97.75 71 MET A N 1
ATOM 570 C CA . MET A 1 71 ? 1.345 16.656 17.094 1 97.75 71 MET A CA 1
ATOM 571 C C . MET A 1 71 ? 1.44 18.078 16.547 1 97.75 71 MET A C 1
ATOM 573 O O . MET A 1 71 ? 2.197 18.906 17.078 1 97.75 71 MET A O 1
ATOM 577 N N . LYS A 1 72 ? 0.772 18.359 15.484 1 97.56 72 LYS A N 1
ATOM 578 C CA . LYS A 1 72 ? 0.577 19.688 14.93 1 97.56 72 LYS A CA 1
ATOM 579 C C . LYS A 1 72 ? 1.903 20.297 14.484 1 97.56 72 LYS A C 1
ATOM 581 O O . LYS A 1 72 ? 2.141 21.5 14.672 1 97.56 72 LYS A O 1
ATOM 586 N N . VAL A 1 73 ? 2.717 19.5 13.992 1 98 73 VAL A N 1
ATOM 587 C CA . VAL A 1 73 ? 3.891 20.016 13.305 1 98 73 VAL A CA 1
ATOM 588 C C . VAL A 1 73 ? 3.457 20.984 12.203 1 98 73 VAL A C 1
ATOM 590 O O . VAL A 1 73 ? 2.48 20.734 11.492 1 98 73 VAL A O 1
ATOM 593 N N . PRO A 1 74 ? 4.184 22.234 12.078 1 98.06 74 PRO A N 1
ATOM 594 C CA . PRO A 1 74 ? 3.781 23.188 11.039 1 98.06 74 PRO A CA 1
ATOM 595 C C . PRO A 1 74 ? 3.691 22.547 9.656 1 98.06 74 PRO A C 1
ATOM 597 O O . PRO A 1 74 ? 4.59 21.812 9.258 1 98.06 74 PRO A O 1
ATOM 600 N N . VAL A 1 75 ? 2.648 22.859 8.922 1 98.06 75 VAL A N 1
ATOM 601 C CA . VAL A 1 75 ? 2.326 22.25 7.641 1 98.06 75 VAL A CA 1
ATOM 602 C C . VAL A 1 75 ? 3.463 22.484 6.648 1 98.06 75 VAL A C 1
ATOM 604 O O . VAL A 1 75 ? 3.801 21.609 5.855 1 98.06 75 VAL A O 1
ATOM 607 N N . ALA A 1 76 ? 3.992 23.703 6.652 1 98.19 76 ALA A N 1
ATOM 608 C CA . ALA A 1 76 ? 5.078 24.031 5.73 1 98.19 76 ALA A CA 1
ATOM 609 C C . ALA A 1 76 ? 6.25 23.062 5.91 1 98.19 76 ALA A C 1
ATOM 611 O O . ALA A 1 76 ? 6.879 22.641 4.934 1 98.19 76 ALA A O 1
ATOM 612 N N . GLU A 1 77 ? 6.551 22.703 7.117 1 97.88 77 GLU A N 1
ATOM 613 C CA . GLU A 1 77 ? 7.625 21.75 7.406 1 97.88 77 GLU A CA 1
ATOM 614 C C . GLU A 1 77 ? 7.262 20.344 6.949 1 97.88 77 GLU A C 1
ATOM 616 O O . GLU A 1 77 ? 8.094 19.641 6.383 1 97.88 77 GLU A O 1
ATOM 621 N N . MET A 1 78 ? 6.082 19.969 7.285 1 98.75 78 MET A N 1
ATOM 622 C CA . MET A 1 78 ? 5.633 18.656 6.832 1 98.75 78 MET A CA 1
ATOM 623 C C . MET A 1 78 ? 5.672 18.562 5.309 1 98.75 78 MET A C 1
ATOM 625 O O . MET A 1 78 ? 6.078 17.547 4.754 1 98.75 78 MET A O 1
ATOM 629 N N . ASN A 1 79 ? 5.223 19.641 4.621 1 98.88 79 ASN A N 1
ATOM 630 C CA . ASN A 1 79 ? 5.258 19.672 3.164 1 98.88 79 ASN A CA 1
ATOM 631 C C . ASN A 1 79 ? 6.684 19.531 2.635 1 98.88 79 ASN A C 1
ATOM 633 O O . ASN A 1 79 ? 6.918 18.828 1.65 1 98.88 79 ASN A O 1
ATOM 637 N N . ALA A 1 80 ? 7.586 20.219 3.23 1 98.81 80 ALA A N 1
ATOM 638 C CA . ALA A 1 80 ? 8.977 20.141 2.795 1 98.81 80 ALA A CA 1
ATOM 639 C C . ALA A 1 80 ? 9.516 18.719 2.949 1 98.81 80 ALA A C 1
ATOM 641 O O . ALA A 1 80 ? 10.141 18.188 2.031 1 98.81 80 ALA A O 1
ATOM 642 N N . ALA A 1 81 ? 9.328 18.109 4.109 1 98.81 81 ALA A N 1
ATOM 643 C CA . ALA A 1 81 ? 9.758 16.734 4.344 1 98.81 81 ALA A CA 1
ATOM 644 C C . ALA A 1 81 ? 9.109 15.766 3.352 1 98.81 81 ALA A C 1
ATOM 646 O O . ALA A 1 81 ? 9.75 14.844 2.857 1 98.81 81 ALA A O 1
ATOM 647 N N . ALA A 1 82 ? 7.855 16 3.088 1 98.94 82 ALA A N 1
ATOM 648 C CA . ALA A 1 82 ? 7.121 15.188 2.121 1 98.94 82 ALA A CA 1
ATOM 649 C C . ALA A 1 82 ? 7.746 15.289 0.732 1 98.94 82 ALA A C 1
ATOM 651 O O . ALA A 1 82 ? 7.816 14.297 0.002 1 98.94 82 ALA A O 1
ATOM 652 N N . GLY A 1 83 ? 8.109 16.5 0.308 1 98.88 83 GLY A N 1
ATOM 653 C CA . GLY A 1 83 ? 8.789 16.672 -0.964 1 98.88 83 GLY A CA 1
ATOM 654 C C . GLY A 1 83 ? 10.07 15.875 -1.065 1 98.88 83 GLY A C 1
ATOM 655 O O . GLY A 1 83 ? 10.328 15.227 -2.084 1 98.88 83 GLY A O 1
ATOM 656 N N . VAL A 1 84 ? 10.836 15.922 -0.015 1 98.88 84 VAL A N 1
ATOM 657 C CA . VAL A 1 84 ? 12.094 15.18 0.023 1 98.88 84 VAL A CA 1
ATOM 658 C C . VAL A 1 84 ? 11.805 13.68 -0.076 1 98.88 84 VAL A C 1
ATOM 660 O O . VAL A 1 84 ? 12.453 12.969 -0.854 1 98.88 84 VAL A O 1
ATOM 663 N N . PHE A 1 85 ? 10.906 13.18 0.728 1 98.94 85 PHE A N 1
ATOM 664 C CA . PHE A 1 85 ? 10.547 11.766 0.71 1 98.94 85 PHE A CA 1
ATOM 665 C C . PHE A 1 85 ? 10.094 11.344 -0.681 1 98.94 85 PHE A C 1
ATOM 667 O O . PHE A 1 85 ? 10.57 10.344 -1.217 1 98.94 85 PHE A O 1
ATOM 674 N N . ALA A 1 86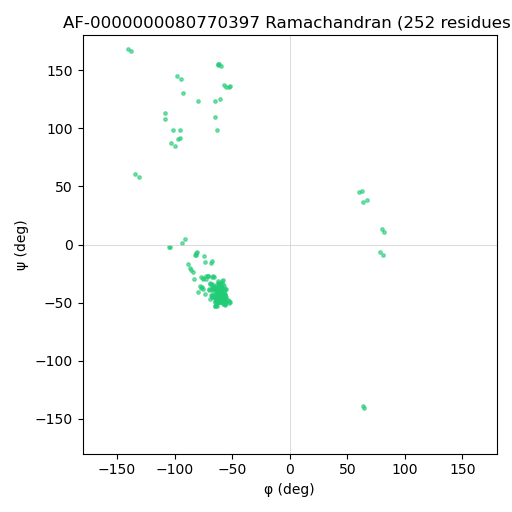 ? 9.148 12.125 -1.279 1 98.88 86 ALA A N 1
ATOM 675 C CA . ALA A 1 86 ? 8.594 11.789 -2.588 1 98.88 86 ALA A CA 1
ATOM 676 C C . ALA A 1 86 ? 9.688 11.727 -3.648 1 98.88 86 ALA A C 1
ATOM 678 O O . ALA A 1 86 ? 9.75 10.773 -4.43 1 98.88 86 ALA A O 1
ATOM 679 N N . LEU A 1 87 ? 10.508 12.75 -3.699 1 98.88 87 LEU A N 1
ATOM 680 C CA . LEU A 1 87 ? 11.586 12.781 -4.68 1 98.88 87 LEU A CA 1
ATOM 681 C C . LEU A 1 87 ? 12.539 11.602 -4.477 1 98.88 87 LEU A C 1
ATOM 683 O O . LEU A 1 87 ? 12.969 10.969 -5.445 1 98.88 87 LEU A O 1
ATOM 687 N N . ALA A 1 88 ? 12.898 11.297 -3.244 1 98.94 88 ALA A N 1
ATOM 688 C CA . ALA A 1 88 ? 13.781 10.18 -2.924 1 98.94 88 ALA A CA 1
ATOM 689 C C . ALA A 1 88 ? 13.164 8.852 -3.361 1 98.94 88 ALA A C 1
ATOM 691 O O . ALA A 1 88 ? 13.867 7.984 -3.891 1 98.94 88 ALA A O 1
ATOM 692 N N . ARG A 1 89 ? 11.891 8.68 -3.129 1 98.88 89 ARG A N 1
ATOM 693 C CA . ARG A 1 89 ? 11.219 7.43 -3.473 1 98.88 89 ARG A CA 1
ATOM 694 C C . ARG A 1 89 ? 11.156 7.238 -4.984 1 98.88 89 ARG A C 1
ATOM 696 O O . ARG A 1 89 ? 11.312 6.121 -5.48 1 98.88 89 ARG A O 1
ATOM 703 N N . VAL A 1 90 ? 10.812 8.289 -5.73 1 98.88 90 VAL A N 1
ATOM 704 C CA . VAL A 1 90 ? 10.812 8.203 -7.188 1 98.88 90 VAL A CA 1
ATOM 705 C C . VAL A 1 90 ? 12.219 7.867 -7.684 1 98.88 90 VAL A C 1
ATOM 707 O O . VAL A 1 90 ? 12.398 6.957 -8.492 1 98.88 90 VAL A O 1
ATOM 710 N N . ALA A 1 91 ? 13.234 8.617 -7.176 1 98.88 91 ALA A N 1
ATOM 711 C CA . ALA A 1 91 ? 14.625 8.359 -7.551 1 98.88 91 ALA A CA 1
ATOM 712 C C . ALA A 1 91 ? 15.016 6.922 -7.219 1 98.88 91 ALA A C 1
ATOM 714 O O . ALA A 1 91 ? 15.664 6.25 -8.031 1 98.88 91 ALA A O 1
ATOM 715 N N . HIS A 1 92 ? 14.695 6.453 -6.027 1 98.88 92 HIS A N 1
ATOM 716 C CA . HIS A 1 92 ? 15.008 5.094 -5.594 1 98.88 92 HIS A CA 1
ATOM 717 C C . HIS A 1 92 ? 14.5 4.066 -6.605 1 98.88 92 HIS A C 1
ATOM 719 O O . HIS A 1 92 ? 15.25 3.174 -7.012 1 98.88 92 HIS A O 1
ATOM 725 N N . GLY A 1 93 ? 13.258 4.164 -7.047 1 98.75 93 GLY A N 1
ATOM 726 C CA . GLY A 1 93 ? 12.703 3.232 -8.016 1 98.75 93 GLY A CA 1
ATOM 727 C C . GLY A 1 93 ? 13.406 3.283 -9.359 1 98.75 93 GLY A C 1
ATOM 728 O O . GLY A 1 93 ? 13.703 2.244 -9.953 1 98.75 93 GLY A O 1
ATOM 729 N N . LEU A 1 94 ? 13.641 4.5 -9.859 1 98.75 94 LEU A N 1
ATOM 730 C CA . LEU A 1 94 ? 14.344 4.652 -11.133 1 98.75 94 LEU A CA 1
ATOM 731 C C . LEU A 1 94 ? 15.734 4.035 -11.062 1 98.75 94 LEU A C 1
ATOM 733 O O . LEU A 1 94 ? 16.172 3.355 -12 1 98.75 94 LEU A O 1
ATOM 737 N N . LEU A 1 95 ? 16.406 4.266 -9.953 1 98.81 95 LEU A N 1
ATOM 738 C CA . LEU A 1 95 ? 17.75 3.736 -9.766 1 98.81 95 LEU A CA 1
ATOM 739 C C . LEU A 1 95 ? 17.719 2.221 -9.602 1 98.81 95 LEU A C 1
ATOM 741 O O . LEU A 1 95 ? 18.656 1.53 -10.008 1 98.81 95 LEU A O 1
ATOM 745 N N . TYR A 1 96 ? 16.656 1.689 -8.969 1 98.31 96 TYR A N 1
ATOM 746 C CA . TYR A 1 96 ? 16.438 0.25 -8.891 1 98.31 96 TYR A CA 1
ATOM 747 C C . TYR A 1 96 ? 16.391 -0.377 -10.273 1 98.31 96 TYR A C 1
ATOM 749 O O . TYR A 1 96 ? 17.172 -1.282 -10.578 1 98.31 96 TYR A O 1
ATOM 757 N N . VAL A 1 97 ? 15.594 0.154 -11.133 1 97.94 97 VAL A N 1
ATOM 758 C CA . VAL A 1 97 ? 15.367 -0.368 -12.477 1 97.94 97 VAL A CA 1
ATOM 759 C C . VAL A 1 97 ? 16.641 -0.227 -13.305 1 97.94 97 VAL A C 1
ATOM 761 O O . VAL A 1 97 ? 16.969 -1.107 -14.102 1 97.94 97 VAL A O 1
ATOM 764 N N . ALA A 1 98 ? 17.375 0.836 -13.109 1 98.31 98 ALA A N 1
ATOM 765 C CA . ALA A 1 98 ? 18.594 1.116 -13.859 1 98.31 98 ALA A CA 1
ATOM 766 C C . ALA A 1 98 ? 19.781 0.338 -13.281 1 98.31 98 ALA A C 1
ATOM 768 O O . ALA A 1 98 ? 20.891 0.412 -13.805 1 98.31 98 ALA A O 1
ATOM 769 N N . ASP A 1 99 ? 19.641 -0.292 -12.227 1 98.44 99 ASP A N 1
ATOM 770 C CA . ASP A 1 99 ? 20.656 -1.104 -11.57 1 98.44 99 ASP A CA 1
ATOM 771 C C . ASP A 1 99 ? 21.844 -0.249 -11.148 1 98.44 99 ASP A C 1
ATOM 773 O O . ASP A 1 99 ? 23 -0.594 -11.422 1 98.44 99 ASP A O 1
ATOM 777 N N . LYS A 1 100 ? 21.5 0.87 -10.555 1 98.69 100 LYS A N 1
ATOM 778 C CA . LYS A 1 100 ? 22.5 1.709 -9.891 1 98.69 100 LYS A CA 1
ATOM 779 C C . LYS A 1 100 ? 22.438 1.536 -8.375 1 98.69 100 LYS A C 1
ATOM 781 O O . LYS A 1 100 ? 21.891 2.383 -7.668 1 98.69 100 LYS A O 1
ATOM 786 N N . ALA A 1 101 ? 23.172 0.527 -7.875 1 98.19 101 ALA A N 1
ATOM 787 C CA . ALA A 1 101 ? 23 -0.015 -6.531 1 98.19 101 ALA A CA 1
ATOM 788 C C . ALA A 1 101 ? 23.344 1.024 -5.473 1 98.19 101 ALA A C 1
ATOM 790 O O . ALA A 1 101 ? 22.562 1.274 -4.555 1 98.19 101 ALA A O 1
ATOM 791 N N . ALA A 1 102 ? 24.5 1.6 -5.559 1 98.38 102 ALA A N 1
ATOM 792 C CA . ALA A 1 102 ? 24.938 2.535 -4.531 1 98.38 102 ALA A CA 1
ATOM 793 C C . ALA A 1 102 ? 24.047 3.766 -4.48 1 98.38 102 ALA A C 1
ATOM 795 O O . ALA A 1 102 ? 23.672 4.227 -3.396 1 98.38 102 ALA A O 1
ATOM 796 N N . LEU A 1 103 ? 23.75 4.336 -5.609 1 98.81 103 LEU A N 1
ATOM 797 C CA . LEU A 1 103 ? 22.875 5.504 -5.68 1 98.81 103 LEU A CA 1
ATOM 798 C C . LEU A 1 103 ? 21.469 5.16 -5.203 1 98.81 103 LEU A C 1
ATOM 800 O O . LEU A 1 103 ? 20.812 5.984 -4.566 1 98.81 103 LEU A O 1
ATOM 804 N N . ARG A 1 104 ? 21.016 3.945 -5.527 1 98.75 104 ARG A N 1
ATOM 805 C CA . ARG A 1 104 ? 19.719 3.457 -5.031 1 98.75 104 ARG A CA 1
ATOM 806 C C . ARG A 1 104 ? 19.688 3.453 -3.508 1 98.75 104 ARG A C 1
ATOM 808 O O . ARG A 1 104 ? 18.734 3.947 -2.902 1 98.75 104 ARG A O 1
ATOM 815 N N . SER A 1 105 ? 20.734 2.938 -2.883 1 98.81 105 SER A N 1
ATOM 816 C CA . SER A 1 105 ? 20.844 2.885 -1.428 1 98.81 105 SER A CA 1
ATOM 817 C C . SER A 1 105 ? 20.844 4.285 -0.822 1 98.81 105 SER A C 1
ATOM 819 O O . SER A 1 105 ? 20.234 4.512 0.229 1 98.81 105 SER A O 1
ATOM 821 N N . LEU A 1 106 ? 21.531 5.172 -1.491 1 98.75 106 LEU A N 1
ATOM 822 C CA . LEU A 1 106 ? 21.547 6.551 -1.022 1 98.75 106 LEU A CA 1
ATOM 823 C C . LEU A 1 106 ? 20.156 7.164 -1.087 1 98.75 106 LEU A C 1
ATOM 825 O O . LEU A 1 106 ? 19.734 7.852 -0.154 1 98.75 106 LEU A O 1
ATOM 829 N N . ALA A 1 107 ? 19.438 6.98 -2.184 1 98.88 107 ALA A N 1
ATOM 830 C CA . ALA A 1 107 ? 18.062 7.477 -2.307 1 98.88 107 ALA A CA 1
ATOM 831 C C . ALA A 1 107 ? 17.172 6.898 -1.215 1 98.88 107 ALA A C 1
ATOM 833 O O . ALA A 1 107 ? 16.344 7.605 -0.644 1 98.88 107 ALA A O 1
ATOM 834 N N . TRP A 1 108 ? 17.312 5.594 -0.958 1 98.75 108 TRP A N 1
ATOM 835 C CA . TRP A 1 108 ? 16.594 4.938 0.127 1 98.75 108 TRP A CA 1
ATOM 836 C C . TRP A 1 108 ? 16.875 5.629 1.459 1 98.75 108 TRP A C 1
ATOM 838 O O . TRP A 1 108 ? 15.938 5.93 2.213 1 98.75 108 TRP A O 1
ATOM 848 N N . LEU A 1 109 ? 18.141 5.898 1.735 1 98.75 109 LEU A N 1
ATOM 849 C CA . LEU A 1 109 ? 18.547 6.531 2.984 1 98.75 109 LEU A CA 1
ATOM 850 C C . LEU A 1 109 ? 17.953 7.93 3.104 1 98.75 109 LEU A C 1
ATOM 852 O O . LEU A 1 109 ? 17.484 8.32 4.176 1 98.75 109 LEU A O 1
ATOM 856 N N . VAL A 1 110 ? 18 8.703 2.043 1 98.88 110 VAL A N 1
ATOM 857 C CA . VAL A 1 110 ? 17.422 10.047 2.051 1 98.88 110 VAL A CA 1
ATOM 858 C C . VAL A 1 110 ? 15.938 9.977 2.389 1 98.88 110 VAL A C 1
ATOM 860 O O . VAL A 1 110 ? 15.445 10.773 3.193 1 98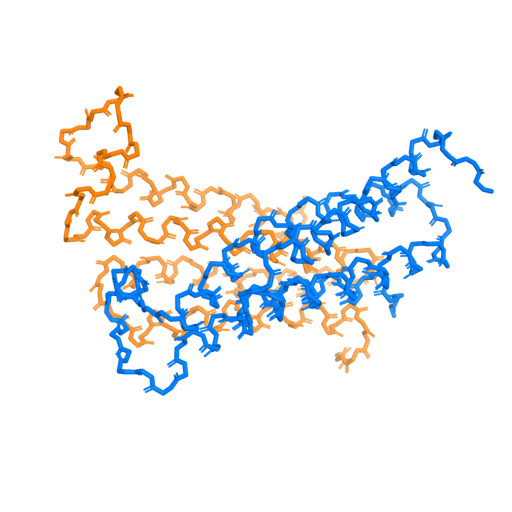.88 110 VAL A O 1
ATOM 863 N N . GLY A 1 111 ? 15.18 9.055 1.755 1 98.88 111 GLY A N 1
ATOM 864 C CA . GLY A 1 111 ? 13.781 8.852 2.104 1 98.88 111 GLY A CA 1
ATOM 865 C C . GLY A 1 111 ? 13.578 8.523 3.57 1 98.88 111 GLY A C 1
ATOM 866 O O . GLY A 1 111 ? 12.68 9.07 4.215 1 98.88 111 GLY A O 1
ATOM 867 N N . LEU A 1 112 ? 14.406 7.652 4.113 1 98.75 112 LEU A N 1
ATOM 868 C CA . LEU A 1 112 ? 14.32 7.281 5.523 1 98.75 112 LEU A CA 1
ATOM 869 C C . LEU A 1 112 ? 14.586 8.484 6.418 1 98.75 112 LEU A C 1
ATOM 871 O O . LEU A 1 112 ? 13.922 8.664 7.441 1 98.75 112 LEU A O 1
ATOM 875 N N . LEU A 1 113 ? 15.516 9.305 6.078 1 98.69 113 LEU A N 1
ATOM 876 C CA . LEU A 1 113 ? 15.852 10.477 6.879 1 98.69 113 LEU A CA 1
ATOM 877 C C . LEU A 1 113 ? 14.688 11.461 6.91 1 98.69 113 LEU A C 1
ATOM 879 O O . LEU A 1 113 ? 14.469 12.141 7.914 1 98.69 113 LEU A O 1
ATOM 883 N N . ALA A 1 114 ? 13.984 11.617 5.777 1 98.81 114 ALA A N 1
ATOM 884 C CA . ALA A 1 114 ? 12.781 12.453 5.773 1 98.81 114 ALA A CA 1
ATOM 885 C C . ALA A 1 114 ? 11.742 11.922 6.758 1 98.81 114 ALA A C 1
ATOM 887 O O . ALA A 1 114 ? 11.109 12.703 7.477 1 98.81 114 ALA A O 1
ATOM 888 N N . VAL A 1 115 ? 11.57 10.648 6.855 1 98.81 115 VAL A N 1
ATOM 889 C CA . VAL A 1 115 ? 10.648 9.992 7.785 1 98.81 115 VAL A CA 1
ATOM 890 C C . VAL A 1 115 ? 11.102 10.25 9.219 1 98.81 115 VAL A C 1
ATOM 892 O O . VAL A 1 115 ? 10.297 10.648 10.07 1 98.81 115 VAL A O 1
ATOM 895 N N . LEU A 1 116 ? 12.336 10.023 9.453 1 98.62 116 LEU A N 1
ATOM 896 C CA . LEU A 1 116 ? 12.875 10.242 10.789 1 98.62 116 LEU A CA 1
ATOM 897 C C . LEU A 1 116 ? 12.711 11.695 11.211 1 98.62 116 LEU A C 1
ATOM 899 O O . LEU A 1 116 ? 12.398 11.969 12.375 1 98.62 116 LEU A O 1
ATOM 903 N N . TYR A 1 117 ? 12.961 12.562 10.305 1 98.62 117 TYR A N 1
ATOM 904 C CA . TYR A 1 117 ? 12.781 13.984 10.602 1 98.62 117 TYR A CA 1
ATOM 905 C C . TYR A 1 117 ? 11.367 14.258 11.102 1 98.62 117 TYR A C 1
ATOM 907 O O . TYR A 1 117 ? 11.18 14.953 12.102 1 98.62 117 TYR A O 1
ATOM 915 N N . LEU A 1 118 ? 10.344 13.773 10.43 1 98.69 118 LEU A N 1
ATOM 916 C CA . LEU A 1 118 ? 8.953 13.984 10.828 1 98.69 118 LEU A CA 1
ATOM 917 C C . LEU A 1 118 ? 8.703 13.461 12.234 1 98.69 118 LEU A C 1
ATOM 919 O O . LEU A 1 118 ? 8.055 14.125 13.047 1 98.69 118 LEU A O 1
ATOM 923 N N . PHE A 1 119 ? 9.25 12.258 12.547 1 98.56 119 PHE A N 1
ATOM 924 C CA . PHE A 1 119 ? 9.086 11.688 13.883 1 98.56 119 PHE A CA 1
ATOM 925 C C . PHE A 1 119 ? 9.781 12.555 14.922 1 98.56 119 PHE A C 1
ATOM 927 O O . PHE A 1 119 ? 9.211 12.852 15.977 1 98.56 119 PHE A O 1
ATOM 934 N N . LEU A 1 120 ? 10.945 12.867 14.609 1 98.25 120 LEU A N 1
ATOM 935 C CA . LEU A 1 120 ? 11.711 13.648 15.578 1 98.25 120 LEU A CA 1
ATOM 936 C C . LEU A 1 120 ? 11.086 15.016 15.797 1 98.25 120 LEU A C 1
ATOM 938 O O . LEU A 1 120 ? 11.078 15.531 16.922 1 98.25 120 LEU A O 1
ATOM 942 N N . ARG A 1 121 ? 10.609 15.617 14.734 1 97.56 121 ARG A N 1
ATOM 943 C CA . ARG A 1 121 ? 9.914 16.891 14.859 1 97.56 121 ARG A CA 1
ATOM 944 C C . ARG A 1 121 ? 8.625 16.734 15.664 1 97.56 121 ARG A C 1
ATOM 946 O O . ARG A 1 121 ? 8.32 17.562 16.531 1 97.56 121 ARG A O 1
ATOM 953 N N . ALA A 1 122 ? 7.887 15.75 15.422 1 97.81 122 ALA A N 1
ATOM 954 C CA . ALA A 1 122 ? 6.656 15.461 16.156 1 97.81 122 ALA A CA 1
ATOM 955 C C . ALA A 1 122 ? 6.941 15.266 17.641 1 97.81 122 ALA A C 1
ATOM 957 O O . ALA A 1 122 ? 6.156 15.688 18.5 1 97.81 122 ALA A O 1
ATOM 958 N N . GLY A 1 123 ? 8.094 14.648 17.969 1 97.12 123 GLY A N 1
ATOM 959 C CA . GLY A 1 123 ? 8.469 14.352 19.344 1 97.12 123 GLY A CA 1
ATOM 960 C C . GLY A 1 123 ? 9.102 15.539 20.047 1 97.12 123 GLY A C 1
ATOM 961 O O . GLY A 1 123 ? 9.398 15.469 21.25 1 97.12 123 GLY A O 1
ATOM 962 N N . GLY A 1 124 ? 9.383 16.578 19.266 1 95.56 124 GLY A N 1
ATOM 963 C CA . GLY A 1 124 ? 9.992 17.766 19.859 1 95.56 124 GLY A CA 1
ATOM 964 C C . GLY A 1 124 ? 11.484 17.625 20.062 1 95.56 124 GLY A C 1
ATOM 965 O O . GLY A 1 124 ? 12.094 18.406 20.797 1 95.56 124 GLY A O 1
ATOM 966 N N . VAL A 1 125 ? 12.023 16.625 19.453 1 93.69 125 VAL A N 1
ATOM 967 C CA . VAL A 1 125 ? 13.461 16.375 19.594 1 93.69 125 VAL A CA 1
ATOM 968 C C . VAL A 1 125 ? 14.234 17.359 18.719 1 93.69 125 VAL A C 1
ATOM 970 O O . VAL A 1 125 ? 15.32 17.812 19.094 1 93.69 125 VAL A O 1
ATOM 973 N N . ILE A 1 126 ? 13.672 17.688 17.484 1 86.5 126 ILE A N 1
ATOM 974 C CA . ILE A 1 126 ? 14.258 18.688 16.609 1 86.5 126 ILE A CA 1
ATOM 975 C C . ILE A 1 126 ? 13.375 19.938 16.594 1 86.5 126 ILE A C 1
ATOM 977 O O . ILE A 1 126 ? 12.141 19.844 16.562 1 86.5 126 ILE A O 1
ATOM 981 N N . ALA A 1 127 ? 13.898 20.969 17.234 1 74.81 127 ALA A N 1
ATOM 982 C CA . ALA A 1 127 ? 13.188 22.234 17.344 1 74.81 127 ALA A CA 1
ATOM 983 C C . ALA A 1 127 ? 13.609 23.203 16.25 1 74.81 127 ALA A C 1
ATOM 985 O O . ALA A 1 127 ? 14.797 23.375 15.984 1 74.81 127 ALA A O 1
ATOM 986 N N . LEU A 1 128 ? 12.852 23.172 15.086 1 58.66 128 LEU A N 1
ATOM 987 C CA . LEU A 1 128 ? 13.164 24.391 14.328 1 58.66 128 LEU A CA 1
ATOM 988 C C . LEU A 1 128 ? 12.312 25.562 14.805 1 58.66 128 LEU A C 1
ATOM 990 O O . LEU A 1 128 ? 11.188 25.359 15.281 1 58.66 128 LEU A O 1
ATOM 994 N N . MET B 1 1 ? -18.844 4.523 17.031 1 95.69 1 MET B N 1
ATOM 995 C CA . MET B 1 1 ? -17.828 4.871 16.031 1 95.69 1 MET B CA 1
ATOM 996 C C . MET B 1 1 ? -18.375 4.703 14.617 1 95.69 1 MET B C 1
ATOM 998 O O . MET B 1 1 ? -19.078 3.732 14.328 1 95.69 1 MET B O 1
ATOM 1002 N N . PRO B 1 2 ? -18.141 5.633 13.812 1 97.88 2 PRO B N 1
ATOM 1003 C CA . PRO B 1 2 ? -18.656 5.496 12.445 1 97.88 2 PRO B CA 1
ATOM 1004 C C . PRO B 1 2 ? -18.109 4.254 11.734 1 97.88 2 PRO B C 1
ATOM 1006 O O . PRO B 1 2 ? -17.062 3.73 12.109 1 97.88 2 PRO B O 1
ATOM 1009 N N . PHE B 1 3 ? -18.906 3.76 10.766 1 98.38 3 PHE B N 1
ATOM 1010 C CA . PHE B 1 3 ? -18.594 2.52 10.055 1 98.38 3 PHE B CA 1
ATOM 1011 C C . PHE B 1 3 ? -17.203 2.588 9.422 1 98.38 3 PHE B C 1
ATOM 1013 O O . PHE B 1 3 ? -16.5 1.585 9.383 1 98.38 3 PHE B O 1
ATOM 1020 N N . VAL B 1 4 ? -16.875 3.721 8.922 1 98.56 4 VAL B N 1
ATOM 1021 C CA . VAL B 1 4 ? -15.586 3.857 8.234 1 98.56 4 VAL B CA 1
ATOM 1022 C C . VAL B 1 4 ? -14.453 3.439 9.172 1 98.56 4 VAL B C 1
ATOM 1024 O O . VAL B 1 4 ? -13.508 2.764 8.75 1 98.56 4 VAL B O 1
ATOM 1027 N N . LEU B 1 5 ? -14.492 3.73 10.414 1 98.12 5 LEU B N 1
ATOM 1028 C CA . LEU B 1 5 ? -13.445 3.338 11.352 1 98.12 5 LEU B CA 1
ATOM 1029 C C . LEU B 1 5 ? -13.547 1.854 11.688 1 98.12 5 LEU B C 1
ATOM 1031 O O . LEU B 1 5 ? -12.523 1.178 11.844 1 98.12 5 LEU B O 1
ATOM 1035 N N . TRP B 1 6 ? -14.734 1.278 11.844 1 98.25 6 TRP B N 1
ATOM 1036 C CA . TRP B 1 6 ? -14.898 -0.164 11.992 1 98.25 6 TRP B CA 1
ATOM 1037 C C . TRP B 1 6 ? -14.359 -0.906 10.773 1 98.25 6 TRP B C 1
ATOM 1039 O O . TRP B 1 6 ? -13.836 -2.014 10.898 1 98.25 6 TRP B O 1
ATOM 1049 N N . SER B 1 7 ? -14.477 -0.305 9.617 1 98.62 7 SER B N 1
ATOM 1050 C CA . SER B 1 7 ? -14.016 -0.943 8.383 1 98.62 7 SER B CA 1
ATOM 1051 C C . SER B 1 7 ? -12.5 -1.104 8.383 1 98.62 7 SER B C 1
ATOM 1053 O O . SER B 1 7 ? -11.961 -1.972 7.691 1 98.62 7 SER B O 1
ATOM 1055 N N . LEU B 1 8 ? -11.766 -0.23 9.086 1 98.56 8 LEU B N 1
ATOM 1056 C CA . LEU B 1 8 ? -10.328 -0.42 9.242 1 98.56 8 LEU B CA 1
ATOM 1057 C C . LEU B 1 8 ? -10.023 -1.726 9.969 1 98.56 8 LEU B C 1
ATOM 1059 O O . LEU B 1 8 ? -9.062 -2.422 9.633 1 98.56 8 LEU B O 1
ATOM 1063 N N . LEU B 1 9 ? -10.828 -2.049 10.969 1 98.12 9 LEU B N 1
ATOM 1064 C CA . LEU B 1 9 ? -10.68 -3.326 11.664 1 98.12 9 LEU B CA 1
ATOM 1065 C C . LEU B 1 9 ? -10.938 -4.492 10.711 1 98.12 9 LEU B C 1
ATOM 1067 O O . LEU B 1 9 ? -10.188 -5.465 10.703 1 98.12 9 LEU B O 1
ATOM 1071 N N . LEU B 1 10 ? -11.984 -4.414 9.961 1 97.5 10 LEU B N 1
ATOM 1072 C CA . LEU B 1 10 ? -12.289 -5.461 8.992 1 97.5 10 LEU B CA 1
ATOM 1073 C C . LEU B 1 10 ? -11.141 -5.652 8.016 1 97.5 10 LEU B C 1
ATOM 1075 O O . LEU B 1 10 ? -10.734 -6.785 7.742 1 97.5 10 LEU B O 1
ATOM 1079 N N . ALA B 1 11 ? -10.68 -4.535 7.457 1 98.25 11 ALA B N 1
ATOM 1080 C CA . ALA B 1 11 ? -9.562 -4.59 6.52 1 98.25 11 ALA B CA 1
ATOM 1081 C C . ALA B 1 11 ? -8.336 -5.23 7.164 1 98.25 11 ALA B C 1
ATOM 1083 O O . ALA B 1 11 ? -7.598 -5.969 6.512 1 98.25 11 ALA B O 1
ATOM 1084 N N . ALA B 1 12 ? -8.102 -5.027 8.484 1 98.12 12 ALA B N 1
ATOM 1085 C CA . ALA B 1 12 ? -6.953 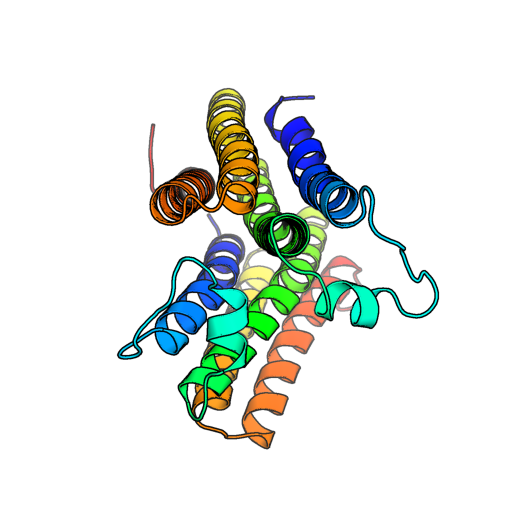-5.566 9.211 1 98.12 12 ALA B CA 1
ATOM 1086 C C . ALA B 1 12 ? -7.129 -7.055 9.484 1 98.12 12 ALA B C 1
ATOM 1088 O O . ALA B 1 12 ? -6.148 -7.797 9.57 1 98.12 12 ALA B O 1
ATOM 1089 N N . LEU B 1 13 ? -8.305 -7.516 9.625 1 98 13 LEU B N 1
ATOM 1090 C CA . LEU B 1 13 ? -8.578 -8.906 9.945 1 98 13 LEU B CA 1
ATOM 1091 C C . LEU B 1 13 ? -8.578 -9.773 8.688 1 98 13 LEU B C 1
ATOM 1093 O O . LEU B 1 13 ? -8.336 -10.977 8.758 1 98 13 LEU B O 1
ATOM 1097 N N . LEU B 1 14 ? -8.828 -9.164 7.527 1 97.94 14 LEU B N 1
ATOM 1098 C CA . LEU B 1 14 ? -8.992 -9.914 6.289 1 97.94 14 LEU B CA 1
ATOM 1099 C C . LEU B 1 14 ? -7.738 -10.719 5.973 1 97.94 14 LEU B C 1
ATOM 1101 O O . LEU B 1 14 ? -7.828 -11.906 5.637 1 97.94 14 LEU B O 1
ATOM 1105 N N . PRO B 1 15 ? -6.496 -10.078 6.031 1 98 15 PRO B N 1
ATOM 1106 C CA . PRO B 1 15 ? -5.328 -10.914 5.742 1 98 15 PRO B CA 1
ATOM 1107 C C . PRO B 1 15 ? -5.203 -12.102 6.691 1 98 15 PRO B C 1
ATOM 1109 O O . PRO B 1 15 ? -4.738 -13.172 6.289 1 98 15 PRO B O 1
ATOM 1112 N N . LEU B 1 16 ? -5.641 -11.992 7.949 1 97.38 16 LEU B N 1
ATOM 1113 C CA . LEU B 1 16 ? -5.59 -13.086 8.906 1 97.38 16 LEU B CA 1
ATOM 1114 C C . LEU B 1 16 ? -6.582 -14.18 8.531 1 97.38 16 LEU B C 1
ATOM 1116 O O . LEU B 1 16 ? -6.289 -15.367 8.688 1 97.38 16 LEU B O 1
ATOM 1120 N N . ILE B 1 17 ? -7.707 -13.797 8.062 1 97.5 17 ILE B N 1
ATOM 1121 C CA . ILE B 1 17 ? -8.719 -14.75 7.613 1 97.5 17 ILE B CA 1
ATOM 1122 C C . ILE B 1 17 ? -8.18 -15.555 6.43 1 97.5 17 ILE B C 1
ATOM 1124 O O . ILE B 1 17 ? -8.289 -16.781 6.41 1 97.5 17 ILE B O 1
ATOM 1128 N N . TRP B 1 18 ? -7.59 -14.891 5.445 1 97.75 18 TRP B N 1
ATOM 1129 C CA . TRP B 1 18 ? -7.051 -15.594 4.281 1 97.75 18 TRP B CA 1
ATOM 1130 C C . TRP B 1 18 ? -5.859 -16.469 4.676 1 97.75 18 TRP B C 1
ATOM 1132 O O . TRP B 1 18 ? -5.656 -17.547 4.109 1 97.75 18 TRP B O 1
ATOM 1142 N N . ALA B 1 19 ? -5.008 -15.945 5.633 1 95.75 19 ALA B N 1
ATOM 1143 C CA . ALA B 1 19 ? -3.934 -16.781 6.16 1 95.75 19 ALA B CA 1
ATOM 1144 C C . ALA B 1 19 ? -4.488 -18.062 6.781 1 95.75 19 ALA B C 1
ATOM 1146 O O . ALA B 1 19 ? -3.926 -19.141 6.598 1 95.75 19 ALA B O 1
ATOM 1147 N N . GLY B 1 20 ? -5.527 -17.953 7.555 1 95.31 20 GLY B N 1
ATOM 1148 C CA . GLY B 1 20 ? -6.188 -19.125 8.109 1 95.31 20 GLY B CA 1
ATOM 1149 C C . GLY B 1 20 ? -6.684 -20.094 7.047 1 95.31 20 GLY B C 1
ATOM 1150 O O . GLY B 1 20 ? -6.535 -21.297 7.191 1 95.31 20 GLY B O 1
ATOM 1151 N N . ALA B 1 21 ? -7.258 -19.562 6.008 1 95.12 21 ALA B N 1
ATOM 1152 C CA . ALA B 1 21 ? -7.719 -20.391 4.902 1 95.12 21 ALA B CA 1
ATOM 1153 C C . ALA B 1 21 ? -6.555 -21.125 4.25 1 95.12 21 ALA B C 1
ATOM 1155 O O . ALA B 1 21 ? -6.691 -22.297 3.865 1 95.12 21 ALA B O 1
ATOM 1156 N N . ALA B 1 22 ? -5.43 -20.453 4.074 1 94.62 22 ALA B N 1
ATOM 1157 C CA . ALA B 1 22 ? -4.246 -21.078 3.49 1 94.62 22 ALA B CA 1
ATOM 1158 C C . ALA B 1 22 ? -3.752 -22.234 4.359 1 94.62 22 ALA B C 1
ATOM 1160 O O . ALA B 1 22 ? -3.225 -23.219 3.848 1 94.62 22 ALA B O 1
ATOM 1161 N N . LYS B 1 23 ? -3.924 -22.156 5.598 1 93.19 23 LYS B N 1
ATOM 1162 C CA . LYS B 1 23 ? -3.42 -23.141 6.543 1 93.19 23 LYS B CA 1
ATOM 1163 C C . LYS B 1 23 ? -4.434 -24.266 6.754 1 93.19 23 LYS B C 1
ATOM 1165 O O . LYS B 1 23 ? -4.07 -25.359 7.184 1 93.19 23 LYS B O 1
ATOM 1170 N N . ALA B 1 24 ? -5.551 -24.031 6.398 1 89.12 24 ALA B N 1
ATOM 1171 C CA . ALA B 1 24 ? -6.621 -24.969 6.703 1 89.12 24 ALA B CA 1
ATOM 1172 C C . ALA B 1 24 ? -6.402 -26.297 5.98 1 89.12 24 ALA B C 1
ATOM 1174 O O . ALA B 1 24 ? -6.203 -26.328 4.762 1 89.12 24 ALA B O 1
ATOM 1175 N N . GLY B 1 25 ? -6.352 -27.453 6.793 1 80 25 GLY B N 1
ATOM 1176 C CA . GLY B 1 25 ? -6.293 -28.797 6.254 1 80 25 GLY B CA 1
ATOM 1177 C C . GLY B 1 25 ? -4.898 -29.219 5.836 1 80 25 GLY B C 1
ATOM 1178 O O . GLY B 1 25 ? -4.691 -30.344 5.375 1 80 25 GLY B O 1
ATOM 1179 N N . ALA B 1 26 ? -3.881 -28.266 5.82 1 76.31 26 ALA B N 1
ATOM 1180 C CA . ALA B 1 26 ? -2.512 -28.594 5.438 1 76.31 26 ALA B CA 1
ATOM 1181 C C . ALA B 1 26 ? -1.662 -28.922 6.668 1 76.31 26 ALA B C 1
ATOM 1183 O O . ALA B 1 26 ? -1.972 -28.484 7.777 1 76.31 26 ALA B O 1
ATOM 1184 N N . ARG B 1 27 ? -0.771 -29.906 6.488 1 86.19 27 ARG B N 1
ATOM 1185 C CA . ARG B 1 27 ? 0.204 -30.125 7.555 1 86.19 27 ARG B CA 1
ATOM 1186 C C . ARG B 1 27 ? 1.1 -28.891 7.727 1 86.19 27 ARG B C 1
ATOM 1188 O O . ARG B 1 27 ? 2.012 -28.672 6.926 1 86.19 27 ARG B O 1
ATOM 1195 N N . TYR B 1 28 ? 0.764 -28.203 8.586 1 87.5 28 TYR B N 1
ATOM 1196 C CA . TYR B 1 28 ? 1.44 -26.938 8.836 1 87.5 28 TYR B CA 1
ATOM 1197 C C . TYR B 1 28 ? 2.748 -27.156 9.594 1 87.5 28 TYR B C 1
ATOM 1199 O O . TYR B 1 28 ? 2.793 -27.922 10.555 1 87.5 28 TYR B O 1
ATOM 1207 N N . ASP B 1 29 ? 3.883 -26.703 9.062 1 89.88 29 ASP B N 1
ATOM 1208 C CA . ASP B 1 29 ? 5.176 -26.703 9.742 1 89.88 29 ASP B CA 1
ATOM 1209 C C . ASP B 1 29 ? 5.438 -25.359 10.414 1 89.88 29 ASP B C 1
ATOM 1211 O O . ASP B 1 29 ? 5.977 -24.438 9.789 1 89.88 29 ASP B O 1
ATOM 1215 N N . ASN B 1 30 ? 5.199 -25.234 11.711 1 91.12 30 ASN B N 1
ATOM 1216 C CA . ASN B 1 30 ? 5.285 -23.984 12.438 1 91.12 30 ASN B CA 1
ATOM 1217 C C . ASN B 1 30 ? 6.734 -23.562 12.672 1 91.12 30 ASN B C 1
ATOM 1219 O O . ASN B 1 30 ? 7.004 -22.422 13.062 1 91.12 30 ASN B O 1
ATOM 1223 N N . HIS B 1 31 ? 7.707 -24.406 12.398 1 92.31 31 HIS B N 1
ATOM 1224 C CA . HIS B 1 31 ? 9.125 -24.078 12.555 1 92.31 31 HIS B CA 1
ATOM 1225 C C . HIS B 1 31 ? 9.648 -23.328 11.336 1 92.31 31 HIS B C 1
ATOM 1227 O O . HIS B 1 31 ? 10.664 -22.641 11.422 1 92.31 31 HIS B O 1
ATOM 1233 N N . ARG B 1 32 ? 9.055 -23.625 10.273 1 93.69 32 ARG B N 1
ATOM 1234 C CA . ARG B 1 32 ? 9.484 -23.016 9.023 1 93.69 32 ARG B CA 1
ATOM 1235 C C . ARG B 1 32 ? 8.289 -22.453 8.25 1 93.69 32 ARG B C 1
ATOM 1237 O O . ARG B 1 32 ? 8.039 -22.859 7.113 1 93.69 32 ARG B O 1
ATOM 1244 N N . PRO B 1 33 ? 7.508 -21.531 8.812 1 90.56 33 PRO B N 1
ATOM 1245 C CA . PRO B 1 33 ? 6.219 -21.094 8.266 1 90.56 33 PRO B CA 1
ATOM 1246 C C . PRO B 1 33 ? 6.336 -20.484 6.871 1 90.56 33 PRO B C 1
ATOM 1248 O O . PRO B 1 33 ? 5.469 -20.719 6.02 1 90.56 33 PRO B O 1
ATOM 1251 N N . ARG B 1 34 ? 7.379 -19.734 6.652 1 88.88 34 ARG B N 1
ATOM 1252 C CA . ARG B 1 34 ? 7.508 -19.094 5.348 1 88.88 34 ARG B CA 1
ATOM 1253 C C . ARG B 1 34 ? 7.898 -20.109 4.277 1 88.88 34 ARG B C 1
ATOM 1255 O O . ARG B 1 34 ? 7.445 -20.016 3.135 1 88.88 34 ARG B O 1
ATOM 1262 N N . GLU B 1 35 ? 8.812 -20.984 4.582 1 88 35 GLU B N 1
ATOM 1263 C CA . GLU B 1 35 ? 9.148 -22.047 3.645 1 88 35 GLU B CA 1
ATOM 1264 C C . GLU B 1 35 ? 7.941 -22.922 3.348 1 88 35 GLU B C 1
ATOM 1266 O O . GLU B 1 35 ? 7.742 -23.359 2.209 1 88 35 GLU B O 1
ATOM 1271 N N . TRP B 1 36 ? 7.227 -23.203 4.418 1 89.31 36 TRP B N 1
ATOM 1272 C CA . TRP B 1 36 ? 5.988 -23.969 4.254 1 89.31 36 TRP B CA 1
ATOM 1273 C C . TRP B 1 36 ? 5.055 -23.266 3.266 1 89.31 36 TRP B C 1
ATOM 1275 O O . TRP B 1 36 ? 4.547 -23.906 2.336 1 89.31 36 TRP B O 1
ATOM 1285 N N . ALA B 1 37 ? 4.781 -22 3.4 1 88.25 37 ALA B N 1
ATOM 1286 C CA . ALA B 1 37 ? 3.869 -21.234 2.561 1 88.25 37 ALA B CA 1
ATOM 1287 C C . ALA B 1 37 ? 4.32 -21.234 1.104 1 88.25 37 ALA B C 1
ATOM 1289 O O . ALA B 1 37 ? 3.492 -21.25 0.19 1 88.25 37 ALA B O 1
ATOM 1290 N N . ALA B 1 38 ? 5.609 -21.234 0.881 1 87.31 38 ALA B N 1
ATOM 1291 C CA . ALA B 1 38 ? 6.168 -21.203 -0.467 1 87.31 38 ALA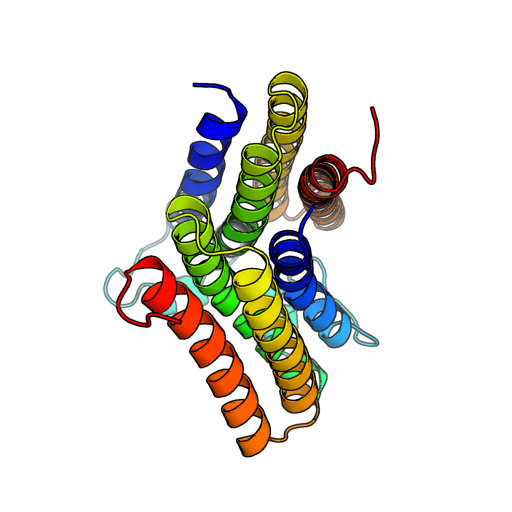 B CA 1
ATOM 1292 C C . ALA B 1 38 ? 5.887 -22.5 -1.215 1 87.31 38 ALA B C 1
ATOM 1294 O O . ALA B 1 38 ? 6.004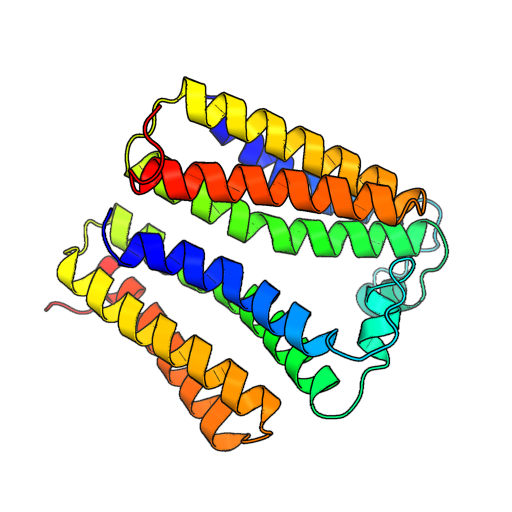 -22.562 -2.441 1 87.31 38 ALA B O 1
ATOM 1295 N N . ARG B 1 39 ? 5.5 -23.531 -0.511 1 88.81 39 ARG B N 1
ATOM 1296 C CA . ARG B 1 39 ? 5.312 -24.844 -1.118 1 88.81 39 ARG B CA 1
ATOM 1297 C C . ARG B 1 39 ? 3.83 -25.156 -1.308 1 88.81 39 ARG B C 1
ATOM 1299 O O . ARG B 1 39 ? 3.473 -26.219 -1.8 1 88.81 39 ARG B O 1
ATOM 1306 N N . LEU B 1 40 ? 2.996 -24.266 -0.878 1 91.19 40 LEU B N 1
ATOM 1307 C CA . LEU B 1 40 ? 1.558 -24.453 -1.022 1 91.19 40 LEU B CA 1
ATOM 1308 C C . LEU B 1 40 ? 1.165 -24.547 -2.492 1 91.19 40 LEU B C 1
ATOM 1310 O O . LEU B 1 40 ? 1.913 -24.094 -3.367 1 91.19 40 LEU B O 1
ATOM 1314 N N . ASP B 1 41 ? 0.017 -25.203 -2.766 1 91.75 41 ASP B N 1
ATOM 1315 C CA . ASP B 1 41 ? -0.548 -25.281 -4.109 1 91.75 41 ASP B CA 1
ATOM 1316 C C . ASP B 1 41 ? -2.07 -25.156 -4.07 1 91.75 41 ASP B C 1
ATOM 1318 O O . ASP B 1 41 ? -2.666 -25.062 -2.996 1 91.75 41 ASP B O 1
ATOM 1322 N N . GLY B 1 42 ? -2.678 -24.969 -5.305 1 93 42 GLY B N 1
ATOM 1323 C CA . GLY B 1 42 ? -4.129 -24.938 -5.41 1 93 42 GLY B CA 1
ATOM 1324 C C . GLY B 1 42 ? -4.746 -23.766 -4.664 1 93 42 GLY B C 1
ATOM 1325 O O . GLY B 1 42 ? -4.219 -22.656 -4.699 1 93 42 GLY B O 1
ATOM 1326 N N . TYR B 1 43 ? -5.875 -24.062 -3.99 1 94.38 43 TYR B N 1
ATOM 1327 C CA . TYR B 1 43 ? -6.625 -22.984 -3.35 1 94.38 43 TYR B CA 1
ATOM 1328 C C . TYR B 1 43 ? -5.871 -22.438 -2.141 1 94.38 43 TYR B C 1
ATOM 1330 O O . TYR B 1 43 ? -6.012 -21.266 -1.795 1 94.38 43 TYR B O 1
ATOM 1338 N N . ARG B 1 44 ? -5.035 -23.219 -1.483 1 95.62 44 ARG B N 1
ATOM 1339 C CA . ARG B 1 44 ? -4.27 -22.75 -0.333 1 95.62 44 ARG B CA 1
ATOM 1340 C C . ARG B 1 44 ? -3.234 -21.719 -0.748 1 95.62 44 ARG B C 1
ATOM 1342 O O . ARG B 1 44 ? -3.029 -20.719 -0.047 1 95.62 44 ARG B O 1
ATOM 1349 N N . GLN B 1 45 ? -2.533 -22.031 -1.834 1 95.38 45 GLN B N 1
ATOM 1350 C CA . GLN B 1 45 ? -1.581 -21.047 -2.352 1 95.38 45 GLN B CA 1
ATOM 1351 C C . GLN B 1 45 ? -2.281 -19.75 -2.742 1 95.38 45 GLN B C 1
ATOM 1353 O O . GLN B 1 45 ? -1.77 -18.672 -2.482 1 95.38 45 GLN B O 1
ATOM 1358 N N . ARG B 1 46 ? -3.443 -19.875 -3.375 1 97.06 46 ARG B N 1
ATOM 1359 C CA . ARG B 1 46 ? -4.199 -18.688 -3.775 1 97.06 46 ARG B CA 1
ATOM 1360 C C . ARG B 1 46 ? -4.684 -17.906 -2.559 1 97.06 46 ARG B C 1
ATOM 1362 O O . ARG B 1 46 ? -4.719 -16.672 -2.576 1 97.06 46 ARG B O 1
ATOM 1369 N N . ALA B 1 47 ? -5.059 -18.594 -1.509 1 97.44 47 ALA B N 1
ATOM 1370 C CA . ALA B 1 47 ? -5.406 -17.938 -0.254 1 97.44 47 ALA B CA 1
ATOM 1371 C C . ALA B 1 47 ? -4.207 -17.188 0.323 1 97.44 47 ALA B C 1
ATOM 1373 O O . ALA B 1 47 ? -4.355 -16.078 0.861 1 97.44 47 ALA B O 1
ATOM 1374 N N . ASN B 1 48 ? -3.037 -17.828 0.248 1 96.44 48 ASN B N 1
ATOM 1375 C CA . ASN B 1 48 ? -1.815 -17.156 0.688 1 96.44 48 ASN B CA 1
ATOM 1376 C C . ASN B 1 48 ? -1.56 -15.875 -0.105 1 96.44 48 ASN B C 1
ATOM 1378 O O . ASN B 1 48 ? -1.186 -14.852 0.468 1 96.44 48 ASN B O 1
ATOM 1382 N N . TRP B 1 49 ? -1.745 -15.922 -1.426 1 96.88 49 TRP B N 1
ATOM 1383 C CA . TRP B 1 49 ? -1.59 -14.734 -2.262 1 96.88 49 TRP B CA 1
ATOM 1384 C C . TRP B 1 49 ? -2.625 -13.68 -1.901 1 96.88 49 TRP B C 1
ATOM 1386 O O . TRP B 1 49 ? -2.314 -12.484 -1.874 1 96.88 49 TRP B O 1
ATOM 1396 N N . ALA B 1 50 ? -3.842 -14.102 -1.646 1 97.94 50 ALA B N 1
ATOM 1397 C CA . ALA B 1 50 ? -4.891 -13.172 -1.223 1 97.94 50 ALA B CA 1
ATOM 1398 C C . ALA B 1 50 ? -4.504 -12.461 0.072 1 97.94 50 ALA B C 1
ATOM 1400 O O . ALA B 1 50 ? -4.727 -11.258 0.214 1 97.94 50 ALA B O 1
ATOM 1401 N N . GLN B 1 51 ? -3.998 -13.227 0.987 1 97.31 51 GLN B N 1
ATOM 1402 C CA . GLN B 1 51 ? -3.518 -12.68 2.248 1 97.31 51 GLN B CA 1
ATOM 1403 C C . GLN B 1 51 ? -2.461 -11.602 2.012 1 97.31 51 GLN B C 1
ATOM 1405 O O . GLN B 1 51 ? -2.514 -10.531 2.613 1 97.31 51 GLN B O 1
ATOM 1410 N N . GLN B 1 52 ? -1.472 -11.898 1.254 1 96.12 52 GLN B N 1
ATOM 1411 C CA . GLN B 1 52 ? -0.405 -10.945 0.948 1 96.12 52 GLN B CA 1
ATOM 1412 C C . GLN B 1 52 ? -0.966 -9.664 0.341 1 96.12 52 GLN B C 1
ATOM 1414 O O . GLN B 1 52 ? -0.578 -8.562 0.736 1 96.12 52 GLN B O 1
ATOM 1419 N N . ASN B 1 53 ? -1.841 -9.781 -0.616 1 97.88 53 ASN B N 1
ATOM 1420 C CA . ASN B 1 53 ? -2.461 -8.625 -1.253 1 97.88 53 ASN B CA 1
ATOM 1421 C C . ASN B 1 53 ? -3.248 -7.785 -0.249 1 97.88 53 ASN B C 1
ATOM 1423 O O . ASN B 1 53 ? -3.256 -6.555 -0.33 1 97.88 53 ASN B O 1
ATOM 1427 N N . ALA B 1 54 ? -3.938 -8.438 0.655 1 98.31 54 ALA B N 1
ATOM 1428 C CA . ALA B 1 54 ? -4.707 -7.73 1.674 1 98.31 54 ALA B CA 1
ATOM 1429 C C . ALA B 1 54 ? -3.799 -6.891 2.564 1 98.31 54 ALA B C 1
ATOM 1431 O O . ALA B 1 54 ? -4.16 -5.781 2.961 1 98.31 54 ALA B O 1
ATOM 1432 N N . TRP B 1 55 ? -2.596 -7.441 2.908 1 97.5 55 TRP B N 1
ATOM 1433 C CA . TRP B 1 55 ? -1.631 -6.66 3.676 1 97.5 55 TRP B CA 1
ATOM 1434 C C . TRP B 1 55 ? -1.157 -5.449 2.883 1 97.5 55 TRP B C 1
ATOM 1436 O O . TRP B 1 55 ? -0.901 -4.387 3.455 1 97.5 55 TRP B O 1
ATOM 1446 N N . GLU B 1 56 ? -1.021 -5.562 1.596 1 96.94 56 GLU B N 1
ATOM 1447 C CA . GLU B 1 56 ? -0.605 -4.465 0.726 1 96.94 56 GLU B CA 1
ATOM 1448 C C . GLU B 1 56 ? -1.674 -3.379 0.658 1 96.94 56 GLU B C 1
ATOM 1450 O O . GLU B 1 56 ? -1.354 -2.189 0.605 1 96.94 56 GLU B O 1
ATOM 1455 N N . ALA B 1 57 ? -2.904 -3.758 0.635 1 97.88 57 ALA B N 1
ATOM 1456 C CA . ALA B 1 57 ? -4.027 -2.836 0.481 1 97.88 57 ALA B CA 1
ATOM 1457 C C . ALA B 1 57 ? -4.25 -2.025 1.756 1 97.88 57 ALA B C 1
ATOM 1459 O O . ALA B 1 57 ? -4.727 -0.89 1.701 1 97.88 57 ALA B O 1
ATOM 1460 N N . LEU B 1 58 ? -3.879 -2.547 2.877 1 98.25 58 LEU B N 1
ATOM 1461 C CA . LEU B 1 58 ? -4.238 -1.981 4.172 1 98.25 58 LEU B CA 1
ATOM 1462 C C . LEU B 1 58 ? -3.602 -0.609 4.363 1 98.25 58 LEU B C 1
ATOM 1464 O O . LEU B 1 58 ? -4.293 0.362 4.68 1 98.25 58 LEU B O 1
ATOM 1468 N N . PRO B 1 59 ? -2.275 -0.465 4.191 1 97.75 59 PRO B N 1
ATOM 1469 C CA . PRO B 1 59 ? -1.713 0.872 4.398 1 97.75 59 PRO B CA 1
ATOM 1470 C C . PRO B 1 59 ? -2.268 1.903 3.418 1 97.75 59 PRO B C 1
ATOM 1472 O O . PRO B 1 59 ? -2.424 3.074 3.771 1 97.75 59 PRO B O 1
ATOM 1475 N N . THR B 1 60 ? -2.504 1.526 2.164 1 97.81 60 THR B N 1
ATOM 1476 C CA . THR B 1 60 ? -3.088 2.428 1.178 1 97.81 60 THR B CA 1
ATOM 1477 C C . THR B 1 60 ? -4.469 2.9 1.625 1 97.81 60 THR B C 1
ATOM 1479 O O . THR B 1 60 ? -4.77 4.094 1.568 1 97.81 60 THR B O 1
ATOM 1482 N N . TYR B 1 61 ? -5.266 1.957 2.053 1 98.88 61 TYR B N 1
ATOM 1483 C CA . TYR B 1 61 ? -6.602 2.285 2.539 1 98.88 61 TYR B CA 1
ATOM 1484 C C . TYR B 1 61 ? -6.527 3.15 3.791 1 98.88 61 TYR B C 1
ATOM 1486 O O . TYR B 1 61 ? -7.262 4.133 3.918 1 98.88 61 TYR B O 1
ATOM 1494 N N . LEU B 1 62 ? -5.68 2.805 4.746 1 98.69 62 LEU B N 1
ATOM 1495 C CA . LEU B 1 62 ? -5.496 3.568 5.977 1 98.69 62 LEU B CA 1
ATOM 1496 C C . LEU B 1 62 ? -5.09 5.004 5.668 1 98.69 62 LEU B C 1
ATOM 1498 O O . LEU B 1 62 ? -5.59 5.945 6.293 1 98.69 62 LEU B O 1
ATOM 1502 N N . ALA B 1 63 ? -4.203 5.18 4.742 1 98.69 63 ALA B N 1
ATOM 1503 C CA . ALA B 1 63 ? -3.771 6.52 4.352 1 98.69 63 ALA B CA 1
ATOM 1504 C C . ALA B 1 63 ? -4.941 7.336 3.816 1 98.69 63 ALA B C 1
ATOM 1506 O O . ALA B 1 63 ? -5.074 8.523 4.133 1 98.69 63 ALA B O 1
ATOM 1507 N N . ALA B 1 64 ? -5.758 6.758 2.982 1 98.81 64 ALA B N 1
ATOM 1508 C CA . ALA B 1 64 ? -6.91 7.449 2.41 1 98.81 64 ALA B CA 1
ATOM 1509 C C . ALA B 1 64 ? -7.898 7.859 3.5 1 98.81 64 ALA B C 1
ATOM 1511 O O . ALA B 1 64 ? -8.406 8.984 3.496 1 98.81 64 ALA B O 1
ATOM 1512 N N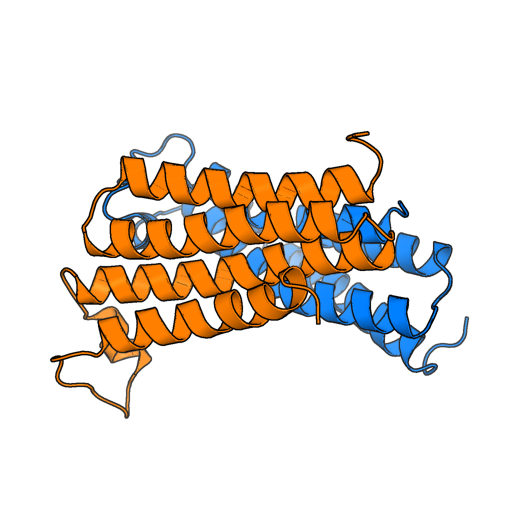 . VAL B 1 65 ? -8.18 6.961 4.422 1 98.81 65 VAL B N 1
ATOM 1513 C CA . VAL B 1 65 ? -9.102 7.242 5.516 1 98.81 65 VAL B CA 1
ATOM 1514 C C . VAL B 1 65 ? -8.539 8.352 6.402 1 98.81 65 VAL B C 1
ATOM 1516 O O . VAL B 1 65 ? -9.258 9.266 6.801 1 98.81 65 VAL B O 1
ATOM 1519 N N . ALA B 1 66 ? -7.246 8.266 6.75 1 98.56 66 ALA B N 1
ATOM 1520 C CA . ALA B 1 66 ? -6.605 9.289 7.57 1 98.56 66 ALA B CA 1
ATOM 1521 C C . ALA B 1 66 ? -6.715 10.664 6.914 1 98.56 66 ALA B C 1
ATOM 1523 O O . ALA B 1 66 ? -7.137 11.625 7.555 1 98.56 66 ALA B O 1
ATOM 1524 N N . ALA B 1 67 ? -6.395 10.766 5.617 1 98.5 67 ALA B N 1
ATOM 1525 C CA . ALA B 1 67 ? -6.48 12.039 4.898 1 98.5 67 ALA B CA 1
ATOM 1526 C C . ALA B 1 67 ? -7.91 12.578 4.914 1 98.5 67 ALA B C 1
ATOM 1528 O O . ALA B 1 67 ? -8.133 13.758 5.207 1 98.5 67 ALA B O 1
ATOM 1529 N N . ALA B 1 68 ? -8.852 11.727 4.598 1 98.56 68 ALA B N 1
ATOM 1530 C CA . ALA B 1 68 ? -10.25 12.141 4.574 1 98.56 68 ALA B CA 1
ATOM 1531 C C . ALA B 1 68 ? -10.711 12.594 5.957 1 98.56 68 ALA B C 1
ATOM 1533 O O . ALA B 1 68 ? -11.43 13.586 6.082 1 98.56 68 ALA B O 1
ATOM 1534 N N . TRP B 1 69 ? -10.273 11.836 6.977 1 98.06 69 TRP B N 1
ATOM 1535 C CA . TRP B 1 69 ? -10.633 12.148 8.359 1 98.06 69 TRP B CA 1
ATOM 1536 C C . TRP B 1 69 ? -10.055 13.5 8.773 1 98.06 69 TRP B C 1
ATOM 1538 O O . TRP B 1 69 ? -10.766 14.336 9.344 1 98.06 69 TRP B O 1
ATOM 1548 N N . TRP B 1 70 ? -8.797 13.727 8.453 1 97.31 70 TRP B N 1
ATOM 1549 C CA . TRP B 1 70 ? -8.109 14.953 8.844 1 97.31 70 TRP B CA 1
ATOM 1550 C C . TRP B 1 70 ? -8.641 16.156 8.062 1 97.31 70 TRP B C 1
ATOM 1552 O O . TRP B 1 70 ? -8.68 17.266 8.578 1 97.31 70 TRP B O 1
ATOM 1562 N N . MET B 1 71 ? -9.148 15.945 6.867 1 97.56 71 MET B N 1
ATOM 1563 C CA . MET B 1 71 ? -9.68 17.016 6.035 1 97.56 71 MET B CA 1
ATOM 1564 C C . MET B 1 71 ? -11.188 17.172 6.242 1 97.56 71 MET B C 1
ATOM 1566 O O . MET B 1 71 ? -11.844 17.906 5.516 1 97.56 71 MET B O 1
ATOM 1570 N N . LYS B 1 72 ? -11.797 16.375 7.129 1 97.31 72 LYS B N 1
ATOM 1571 C CA . LYS B 1 72 ? -13.164 16.484 7.617 1 97.31 72 LYS B CA 1
ATOM 1572 C C . LYS B 1 72 ? -14.172 16.188 6.504 1 97.31 72 LYS B C 1
ATOM 1574 O O . LYS B 1 72 ? -15.195 16.859 6.391 1 97.31 72 LYS B O 1
ATOM 1579 N N . VAL B 1 73 ? -13.875 15.297 5.73 1 98.06 73 VAL B N 1
ATOM 1580 C CA . VAL B 1 73 ? -14.867 14.781 4.789 1 98.06 73 VAL B CA 1
ATOM 1581 C C . VAL B 1 73 ? -16.094 14.281 5.551 1 98.06 73 VAL B C 1
ATOM 1583 O O . VAL B 1 73 ? -15.969 13.664 6.609 1 98.06 73 VAL B O 1
ATOM 1586 N N . PRO B 1 74 ? -17.375 14.586 5.066 1 98.12 74 PRO B N 1
ATOM 1587 C CA . PRO B 1 74 ? -18.562 14.133 5.781 1 98.12 74 PRO B CA 1
ATOM 1588 C C . PRO B 1 74 ? -18.562 12.633 6.055 1 98.12 74 PRO B C 1
ATOM 1590 O O . PRO B 1 74 ? -18.25 11.844 5.164 1 98.12 74 PRO B O 1
ATOM 1593 N N . VAL B 1 75 ? -18.922 12.258 7.238 1 98.19 75 VAL B N 1
ATOM 1594 C CA . VAL B 1 75 ? -18.844 10.883 7.727 1 98.19 75 VAL B CA 1
ATOM 1595 C C . VAL B 1 75 ? -19.688 9.969 6.84 1 98.19 75 VAL B C 1
ATOM 1597 O O . VAL B 1 75 ? -19.297 8.844 6.547 1 98.19 75 VAL B O 1
ATOM 1600 N N . ALA B 1 76 ? -20.859 10.422 6.461 1 98.19 76 ALA B N 1
ATOM 1601 C CA . ALA B 1 76 ? -21.734 9.609 5.621 1 98.19 76 ALA B CA 1
ATOM 1602 C C . ALA B 1 76 ? -21.031 9.211 4.324 1 98.19 76 ALA B C 1
ATOM 1604 O O . ALA B 1 76 ? -21.188 8.086 3.85 1 98.19 76 ALA B O 1
ATOM 1605 N N . GLU B 1 77 ? -20.312 10.109 3.723 1 97.94 77 GLU B N 1
ATOM 1606 C CA . GLU B 1 77 ? -19.562 9.828 2.496 1 97.94 77 GLU B CA 1
ATOM 1607 C C . GLU B 1 77 ? -18.422 8.852 2.756 1 97.94 77 GLU B C 1
ATOM 1609 O O . GLU B 1 77 ? -18.188 7.941 1.961 1 97.94 77 GLU B O 1
ATOM 1614 N N . MET B 1 78 ? -17.703 9.102 3.82 1 98.69 78 MET B N 1
ATOM 1615 C CA . MET B 1 78 ? -16.625 8.172 4.176 1 98.69 78 MET B CA 1
ATOM 1616 C C . MET B 1 78 ? -17.172 6.773 4.43 1 98.69 78 MET B C 1
ATOM 1618 O O . MET B 1 78 ? -16.578 5.781 4.023 1 98.69 78 MET B O 1
ATOM 1622 N N . ASN B 1 79 ? -18.328 6.68 5.137 1 98.81 79 ASN B N 1
ATOM 1623 C CA . ASN B 1 79 ? -18.969 5.391 5.395 1 98.81 79 ASN B CA 1
ATOM 1624 C C . ASN B 1 79 ? -19.328 4.676 4.098 1 98.81 79 ASN B C 1
ATOM 1626 O O . ASN B 1 79 ? -19.141 3.465 3.977 1 98.81 79 ASN B O 1
ATOM 1630 N N . ALA B 1 80 ? -19.906 5.398 3.178 1 98.75 80 ALA B N 1
ATOM 1631 C CA . ALA B 1 80 ? -20.281 4.801 1.899 1 98.75 80 ALA B CA 1
ATOM 1632 C C . ALA B 1 80 ? -19.062 4.258 1.163 1 98.75 80 ALA B C 1
ATOM 1634 O O . ALA B 1 80 ? -19.078 3.129 0.667 1 98.75 80 ALA B O 1
ATOM 1635 N N . ALA B 1 81 ? -18 5.055 1.057 1 98.81 81 ALA B N 1
ATOM 1636 C CA . ALA B 1 81 ? -16.766 4.609 0.413 1 98.81 81 ALA B CA 1
ATOM 1637 C C . ALA B 1 81 ? -16.188 3.395 1.126 1 98.81 81 ALA B C 1
ATOM 1639 O O . ALA B 1 81 ? -15.68 2.471 0.482 1 98.81 81 ALA B O 1
ATOM 1640 N N . ALA B 1 82 ? -16.25 3.383 2.445 1 98.94 82 ALA B N 1
ATOM 1641 C CA . ALA B 1 82 ? -15.773 2.258 3.246 1 98.94 82 ALA B CA 1
ATOM 1642 C C . ALA B 1 82 ? -16.547 0.985 2.922 1 98.94 82 ALA B C 1
ATOM 1644 O O . ALA B 1 82 ? -15.977 -0.105 2.873 1 98.94 82 ALA B O 1
ATOM 1645 N N . GLY B 1 83 ? -17.859 1.1 2.793 1 98.88 83 GLY B N 1
ATOM 1646 C CA . GLY B 1 83 ? -18.656 -0.044 2.389 1 98.88 83 GLY B CA 1
ATOM 1647 C C . GLY B 1 83 ? -18.219 -0.641 1.063 1 98.88 83 GLY B C 1
ATOM 1648 O O . GLY B 1 83 ? -18.109 -1.861 0.934 1 98.88 83 GLY B O 1
ATOM 1649 N N . VAL B 1 84 ? -18.016 0.222 0.109 1 98.88 84 VAL B N 1
ATOM 1650 C CA . VAL B 1 84 ? -17.578 -0.219 -1.212 1 98.88 84 VAL B CA 1
ATOM 1651 C C . VAL B 1 84 ? -16.234 -0.915 -1.103 1 98.88 84 VAL B C 1
ATOM 1653 O O . VAL B 1 84 ? -16.031 -1.995 -1.665 1 98.88 84 VAL B O 1
ATOM 1656 N N . PHE B 1 85 ? -15.266 -0.312 -0.426 1 98.94 85 PHE B N 1
ATOM 1657 C CA . PHE B 1 85 ? -13.938 -0.891 -0.254 1 98.94 85 PHE B CA 1
ATOM 1658 C C . PHE B 1 85 ? -14.023 -2.26 0.411 1 98.94 85 PHE B C 1
ATOM 1660 O O . PHE B 1 85 ? -13.43 -3.229 -0.069 1 98.94 85 PHE B O 1
ATOM 1667 N N . ALA B 1 86 ? -14.781 -2.338 1.538 1 98.81 86 ALA B N 1
ATOM 1668 C CA . ALA B 1 86 ? -14.891 -3.58 2.297 1 98.81 86 ALA B CA 1
ATOM 1669 C C . ALA B 1 86 ? -15.484 -4.695 1.438 1 98.81 86 ALA B C 1
ATOM 1671 O O . ALA B 1 86 ? -14.961 -5.812 1.413 1 98.81 86 ALA B O 1
ATOM 1672 N N . LEU B 1 87 ? -16.547 -4.402 0.763 1 98.81 87 LEU B N 1
ATOM 1673 C CA . LEU B 1 87 ? -17.188 -5.398 -0.093 1 98.81 87 LEU B CA 1
ATOM 1674 C C . LEU B 1 87 ? -16.234 -5.836 -1.207 1 98.81 87 LEU B C 1
ATOM 1676 O O . LEU B 1 87 ? -16.156 -7.027 -1.521 1 98.81 87 LEU B O 1
ATOM 1680 N N . ALA B 1 88 ? -15.586 -4.902 -1.809 1 98.88 88 ALA B N 1
ATOM 1681 C CA . ALA B 1 88 ? -14.633 -5.207 -2.875 1 98.88 88 ALA B CA 1
ATOM 1682 C C . ALA B 1 88 ? -13.5 -6.09 -2.365 1 98.88 88 ALA B C 1
ATOM 1684 O O . ALA B 1 88 ? -13.078 -7.02 -3.053 1 98.88 88 ALA B O 1
ATOM 1685 N N . ARG B 1 89 ? -13 -5.828 -1.148 1 98.81 89 ARG B N 1
ATOM 1686 C CA . ARG B 1 89 ? -11.891 -6.59 -0.585 1 98.81 89 ARG B CA 1
ATOM 1687 C C . ARG B 1 89 ? -12.312 -8.023 -0.272 1 98.81 89 ARG B C 1
ATOM 1689 O O . ARG B 1 89 ? -11.539 -8.961 -0.481 1 98.81 89 ARG B O 1
ATOM 1696 N N . VAL B 1 90 ? -13.461 -8.188 0.295 1 98.81 90 VAL B N 1
ATOM 1697 C CA . VAL B 1 90 ? -13.969 -9.531 0.561 1 98.81 90 VAL B CA 1
ATOM 1698 C C . VAL B 1 90 ? -14.141 -10.289 -0.754 1 98.81 90 VAL B C 1
ATOM 1700 O O . VAL B 1 90 ? -13.68 -11.422 -0.887 1 98.81 90 VAL B O 1
ATOM 1703 N N . ALA B 1 91 ? -14.805 -9.656 -1.741 1 98.88 91 ALA B N 1
ATOM 1704 C CA . ALA B 1 91 ? -15 -10.273 -3.053 1 98.88 91 ALA B CA 1
ATOM 1705 C C . ALA B 1 91 ? -13.656 -10.633 -3.689 1 98.88 91 ALA B C 1
ATOM 1707 O O . ALA B 1 91 ? -13.508 -11.719 -4.25 1 98.88 91 ALA B O 1
ATOM 1708 N N . HIS B 1 92 ? -12.695 -9.711 -3.658 1 98.88 92 HIS B N 1
ATOM 1709 C CA . HIS B 1 92 ? -11.375 -9.938 -4.223 1 98.88 92 HIS B CA 1
ATOM 1710 C C . HIS B 1 92 ? -10.75 -11.219 -3.684 1 98.88 92 HIS B C 1
ATOM 1712 O O . HIS B 1 92 ? -10.273 -12.055 -4.453 1 98.88 92 HIS B O 1
ATOM 1718 N N . GLY B 1 93 ? -10.734 -11.414 -2.367 1 98.62 93 GLY B N 1
ATOM 1719 C CA . GLY B 1 93 ? -10.172 -12.617 -1.773 1 98.62 93 GLY B CA 1
ATOM 1720 C C . GLY B 1 93 ? -10.898 -13.883 -2.191 1 98.62 93 GLY B C 1
ATOM 1721 O O . GLY B 1 93 ? -10.266 -14.891 -2.512 1 98.62 93 GLY B O 1
ATOM 1722 N N . LEU B 1 94 ? -12.242 -13.859 -2.176 1 98.69 94 LEU B N 1
ATOM 1723 C CA . LEU B 1 94 ? -13.023 -15.016 -2.598 1 98.69 94 LEU B CA 1
ATOM 1724 C C . LEU B 1 94 ? -12.727 -15.383 -4.047 1 98.69 94 LEU B C 1
ATOM 1726 O O . LEU B 1 94 ? -12.578 -16.562 -4.383 1 98.69 94 LEU B O 1
ATOM 1730 N N . LEU B 1 95 ? -12.648 -14.359 -4.891 1 98.81 95 LEU B N 1
ATOM 1731 C CA . LEU B 1 95 ? -12.383 -14.578 -6.309 1 98.81 95 LEU B CA 1
ATOM 1732 C C . LEU B 1 95 ? -10.953 -15.062 -6.523 1 98.81 95 LEU B C 1
ATOM 1734 O O . LEU B 1 95 ? -10.688 -15.828 -7.453 1 98.81 95 LEU B O 1
ATOM 1738 N N . TYR B 1 96 ? -10.008 -14.594 -5.676 1 98.31 96 TYR B N 1
ATOM 1739 C CA . TYR B 1 96 ? -8.633 -15.094 -5.699 1 98.31 96 TYR B CA 1
ATOM 1740 C C . TYR B 1 96 ? -8.602 -16.609 -5.465 1 98.31 96 TYR B C 1
ATOM 1742 O O . TYR B 1 96 ? -8.062 -17.359 -6.281 1 98.31 96 TYR B O 1
ATOM 1750 N N . VAL B 1 97 ? -9.234 -17.047 -4.449 1 97.62 97 VAL B N 1
ATOM 1751 C CA . VAL B 1 97 ? -9.25 -18.438 -4.043 1 97.62 97 VAL B CA 1
ATOM 1752 C C . VAL B 1 97 ? -9.961 -19.281 -5.109 1 97.62 97 VAL B C 1
ATOM 1754 O O . VAL B 1 97 ? -9.547 -20.406 -5.402 1 97.62 97 VAL B O 1
ATOM 1757 N N . ALA B 1 98 ? -10.984 -18.781 -5.727 1 98.19 98 ALA B N 1
ATOM 1758 C CA . ALA B 1 98 ? -11.781 -19.484 -6.734 1 98.19 98 ALA B CA 1
ATOM 1759 C C . ALA B 1 98 ? -11.094 -19.438 -8.102 1 98.19 98 ALA B C 1
ATOM 1761 O O . ALA B 1 98 ? -11.602 -20.016 -9.07 1 98.19 98 ALA B O 1
ATOM 1762 N N . ASP B 1 99 ? -10.047 -18.734 -8.234 1 98.19 99 ASP B N 1
ATOM 1763 C CA . ASP B 1 99 ? -9.273 -18.578 -9.461 1 98.19 99 ASP B CA 1
ATOM 1764 C C . ASP B 1 99 ? -10.117 -17.984 -10.578 1 98.19 99 ASP B C 1
ATOM 1766 O O . ASP B 1 99 ? -10.141 -18.516 -11.695 1 98.19 99 ASP B O 1
ATOM 1770 N N . LYS B 1 100 ? -10.852 -16.984 -10.25 1 98.56 100 LYS B N 1
ATOM 1771 C CA . LYS B 1 100 ? -11.539 -16.141 -11.227 1 98.56 100 LYS B CA 1
ATOM 1772 C C . LYS B 1 100 ? -10.766 -14.852 -11.469 1 98.56 100 LYS B C 1
ATOM 1774 O O . LYS B 1 100 ? -11.141 -13.789 -10.969 1 98.56 100 LYS B O 1
ATOM 1779 N N . ALA B 1 101 ? -9.812 -14.953 -12.359 1 97.81 101 ALA B N 1
ATOM 1780 C CA . ALA B 1 101 ? -8.75 -13.961 -12.484 1 97.81 101 ALA B CA 1
ATOM 1781 C C . ALA B 1 101 ? -9.312 -12.602 -12.898 1 97.81 101 ALA B C 1
ATOM 1783 O O . ALA B 1 101 ? -9.008 -11.586 -12.281 1 97.81 101 ALA B O 1
ATOM 1784 N N . ALA B 1 102 ? -10.086 -12.516 -13.945 1 97.94 102 ALA B N 1
ATOM 1785 C CA . ALA B 1 102 ? -10.602 -11.242 -14.453 1 97.94 102 ALA B CA 1
ATOM 1786 C C . ALA B 1 102 ? -11.508 -10.562 -13.43 1 97.94 102 ALA B C 1
ATOM 1788 O O . ALA B 1 102 ? -11.406 -9.359 -13.219 1 97.94 102 ALA B O 1
ATOM 1789 N N . LEU B 1 103 ? -12.391 -11.328 -12.82 1 98.69 103 LEU B N 1
ATOM 1790 C CA . LEU B 1 103 ? -13.289 -10.789 -11.805 1 98.69 103 LEU B CA 1
ATOM 1791 C C . LEU B 1 103 ? -12.508 -10.344 -10.57 1 98.69 103 LEU B C 1
ATOM 1793 O O . LEU B 1 103 ? -12.859 -9.344 -9.945 1 98.69 103 LEU B O 1
ATOM 1797 N N . ARG B 1 104 ? -11.477 -11.094 -10.203 1 98.62 104 ARG B N 1
ATOM 1798 C CA . ARG B 1 104 ? -10.586 -10.711 -9.125 1 98.62 104 ARG B CA 1
ATOM 1799 C C . ARG B 1 104 ? -9.953 -9.352 -9.391 1 98.62 104 ARG B C 1
ATOM 1801 O O . ARG B 1 104 ? -9.961 -8.469 -8.523 1 98.62 104 ARG B O 1
ATOM 1808 N N . SER B 1 105 ? -9.477 -9.188 -10.625 1 98.31 105 SER B N 1
ATOM 1809 C CA . SER B 1 105 ? -8.859 -7.918 -11 1 98.31 105 SER B CA 1
ATOM 1810 C C . SER B 1 105 ? -9.867 -6.773 -10.953 1 98.31 105 SER B C 1
ATOM 1812 O O . SER B 1 105 ? -9.531 -5.664 -10.531 1 98.31 105 SER B O 1
ATOM 1814 N N . LEU B 1 106 ? -11.07 -7.043 -11.359 1 98.69 106 LEU B N 1
ATOM 1815 C CA . LEU B 1 106 ? -12.117 -6.031 -11.297 1 98.69 106 LEU B CA 1
ATOM 1816 C C . LEU B 1 106 ? -12.422 -5.652 -9.852 1 98.69 106 LEU B C 1
ATOM 1818 O O . LEU B 1 106 ? -12.57 -4.469 -9.539 1 98.69 106 LEU B O 1
ATOM 1822 N N . ALA B 1 107 ? -12.555 -6.605 -8.945 1 98.81 107 ALA B N 1
ATOM 1823 C CA . ALA B 1 107 ? -12.781 -6.332 -7.535 1 98.81 107 ALA B CA 1
ATOM 1824 C C . ALA B 1 107 ? -11.648 -5.5 -6.941 1 98.81 107 ALA B C 1
ATOM 1826 O O . ALA B 1 107 ? -11.891 -4.578 -6.156 1 98.81 107 ALA B O 1
ATOM 1827 N N . TRP B 1 108 ? -10.422 -5.895 -7.301 1 98.62 108 TRP B N 1
ATOM 1828 C CA . TRP B 1 108 ? -9.25 -5.121 -6.895 1 98.62 108 TRP B CA 1
ATOM 1829 C C . TRP B 1 108 ? -9.375 -3.668 -7.34 1 98.62 108 TRP B C 1
ATOM 1831 O O . TRP B 1 108 ? -9.156 -2.748 -6.547 1 98.62 108 TRP B O 1
ATOM 1841 N N . LEU B 1 109 ? -9.781 -3.422 -8.578 1 98.56 109 LEU B N 1
ATOM 1842 C CA . LEU B 1 109 ? -9.914 -2.082 -9.133 1 98.56 109 LEU B CA 1
ATOM 1843 C C . LEU B 1 109 ? -11.008 -1.298 -8.406 1 98.56 109 LEU B C 1
ATOM 1845 O O . LEU B 1 109 ? -10.828 -0.113 -8.117 1 98.56 109 LEU B O 1
ATOM 1849 N N . VAL B 1 110 ? -12.094 -1.919 -8.148 1 98.81 110 VAL B N 1
ATOM 1850 C CA . VAL B 1 110 ? -13.18 -1.263 -7.434 1 98.81 110 VAL B CA 1
ATOM 1851 C C . VAL B 1 110 ? -12.695 -0.804 -6.059 1 98.81 110 VAL B C 1
ATOM 1853 O O . VAL B 1 110 ? -12.984 0.315 -5.633 1 98.81 110 VAL B O 1
ATOM 1856 N N . GLY B 1 111 ? -11.977 -1.649 -5.309 1 98.81 111 GLY B N 1
ATOM 1857 C CA . GLY B 1 111 ? -11.375 -1.241 -4.043 1 98.81 111 GLY B CA 1
ATOM 1858 C C . GLY B 1 111 ? -10.453 -0.048 -4.18 1 98.81 111 GLY B C 1
ATOM 1859 O O . GLY B 1 111 ? -10.508 0.883 -3.373 1 98.81 111 GLY B O 1
ATOM 1860 N N . LEU B 1 112 ? -9.617 -0.092 -5.203 1 98.62 112 LEU B N 1
ATOM 1861 C CA . LEU B 1 112 ? -8.695 1.016 -5.449 1 98.62 112 LEU B CA 1
ATOM 1862 C C . LEU B 1 112 ? -9.461 2.305 -5.73 1 98.62 112 LEU B C 1
ATOM 1864 O O . LEU B 1 112 ? -9.062 3.379 -5.277 1 98.62 112 LEU B O 1
ATOM 1868 N N . LEU B 1 113 ? -10.523 2.262 -6.477 1 98.62 113 LEU B N 1
ATOM 1869 C CA . LEU B 1 113 ? -11.312 3.439 -6.809 1 98.62 113 LEU B CA 1
ATOM 1870 C C . LEU B 1 113 ? -11.945 4.039 -5.555 1 98.62 113 LEU B C 1
ATOM 1872 O O . LEU B 1 113 ? -12.102 5.258 -5.457 1 98.62 113 LEU B O 1
ATOM 1876 N N . ALA B 1 114 ? -12.375 3.205 -4.625 1 98.81 114 ALA B N 1
ATOM 1877 C CA . ALA B 1 114 ? -12.883 3.719 -3.354 1 98.81 114 ALA B CA 1
ATOM 1878 C C . ALA B 1 114 ? -11.805 4.496 -2.605 1 98.81 114 ALA B C 1
ATOM 1880 O O . ALA B 1 114 ? -12.078 5.551 -2.029 1 98.81 114 ALA B O 1
ATOM 1881 N N . VAL B 1 115 ? -10.609 4.012 -2.621 1 98.69 115 VAL B N 1
ATOM 1882 C CA . VAL B 1 115 ? -9.461 4.672 -2.002 1 98.69 115 VAL B CA 1
ATOM 1883 C C . VAL B 1 115 ? -9.195 6.008 -2.691 1 98.69 115 VAL B C 1
ATOM 1885 O O . VAL B 1 115 ? -9.047 7.035 -2.029 1 98.69 115 VAL B O 1
ATOM 1888 N N . LEU B 1 116 ? -9.148 5.988 -3.979 1 98.62 116 LEU B N 1
ATOM 1889 C CA . LEU B 1 116 ? -8.914 7.207 -4.742 1 98.62 116 LEU B CA 1
ATOM 1890 C C . LEU B 1 116 ? -10 8.242 -4.469 1 98.62 116 LEU B C 1
ATOM 1892 O O . LEU B 1 116 ? -9.719 9.43 -4.355 1 98.62 116 LEU B O 1
ATOM 1896 N N . TYR B 1 117 ? -11.219 7.797 -4.434 1 98.5 117 TYR B N 1
ATOM 1897 C CA . TYR B 1 117 ? -12.328 8.695 -4.121 1 98.5 117 TYR B CA 1
ATOM 1898 C C . TYR B 1 117 ? -12.086 9.43 -2.807 1 98.5 117 TYR B C 1
ATOM 1900 O O . TYR B 1 117 ? -12.266 10.641 -2.723 1 98.5 117 TYR B O 1
ATOM 1908 N N . LEU B 1 118 ? -11.695 8.711 -1.746 1 98.62 118 LEU B N 1
ATOM 1909 C CA . LEU B 1 118 ? -11.461 9.328 -0.443 1 98.62 118 LEU B CA 1
ATOM 1910 C C . LEU B 1 118 ? -10.367 10.383 -0.531 1 98.62 118 LEU B C 1
ATOM 1912 O O . LEU B 1 118 ? -10.508 11.477 0.023 1 98.62 118 LEU B O 1
ATOM 1916 N N . PHE B 1 119 ? -9.273 10.094 -1.264 1 98.31 119 PHE B N 1
ATOM 1917 C CA . PHE B 1 119 ? -8.195 11.062 -1.427 1 98.31 119 PHE B CA 1
ATOM 1918 C C . PHE B 1 119 ? -8.688 12.297 -2.176 1 98.31 119 PHE B C 1
ATOM 1920 O O . PHE B 1 119 ? -8.422 13.422 -1.76 1 98.31 119 PHE B O 1
ATOM 1927 N N . LEU B 1 120 ? -9.359 12.062 -3.248 1 98.31 120 LEU B N 1
ATOM 1928 C CA . LEU B 1 120 ? -9.797 13.172 -4.094 1 98.31 120 LEU B CA 1
ATOM 1929 C C . LEU B 1 120 ? -10.844 14.023 -3.379 1 98.31 120 LEU B C 1
ATOM 1931 O O . LEU B 1 120 ? -10.859 15.25 -3.527 1 98.31 120 LEU B O 1
ATOM 1935 N N . ARG B 1 121 ? -11.703 13.391 -2.627 1 97.56 121 ARG B N 1
ATOM 1936 C CA . ARG B 1 121 ? -12.672 14.133 -1.82 1 97.56 121 ARG B CA 1
ATOM 1937 C C . ARG B 1 121 ? -11.969 14.938 -0.732 1 97.56 121 ARG B C 1
ATOM 1939 O O . ARG B 1 121 ? -12.32 16.094 -0.482 1 97.56 121 ARG B O 1
ATOM 1946 N N . ALA B 1 122 ? -11.039 14.312 -0.071 1 97.69 122 ALA B N 1
ATOM 1947 C CA . ALA B 1 122 ? -10.25 15.008 0.947 1 97.69 122 ALA B CA 1
ATOM 1948 C C . ALA B 1 122 ? -9.539 16.219 0.358 1 97.69 122 ALA B C 1
ATOM 1950 O O . ALA B 1 122 ? -9.438 17.266 1.008 1 97.69 122 ALA B O 1
ATOM 1951 N N . GLY B 1 123 ? -9.023 16.125 -0.877 1 96.62 123 GLY B N 1
ATOM 1952 C CA . GLY B 1 123 ? -8.273 17.172 -1.542 1 96.62 123 GLY B CA 1
ATOM 1953 C C . GLY B 1 123 ? -9.164 18.219 -2.176 1 96.62 123 GLY B C 1
ATOM 1954 O O . GLY B 1 123 ? -8.672 19.219 -2.703 1 96.62 123 GLY B O 1
ATOM 1955 N N . GLY B 1 124 ? -10.469 18 -2.227 1 95.5 124 GLY B N 1
ATOM 1956 C CA . GLY B 1 124 ? -11.398 18.969 -2.793 1 95.5 124 GLY B CA 1
ATOM 1957 C C . GLY B 1 124 ? -11.484 18.891 -4.305 1 95.5 124 GLY B C 1
ATOM 1958 O O . GLY B 1 124 ? -11.977 19.828 -4.949 1 95.5 124 GLY B O 1
ATOM 1959 N N . VAL B 1 125 ? -10.906 17.844 -4.832 1 93.38 125 VAL B N 1
ATOM 1960 C CA . VAL B 1 125 ? -10.914 17.672 -6.277 1 93.38 125 VAL B CA 1
ATOM 1961 C C . VAL B 1 125 ? -12.297 17.203 -6.734 1 93.38 125 VAL B C 1
ATOM 1963 O O . VAL B 1 125 ? -12.758 17.594 -7.812 1 93.38 125 VAL B O 1
ATOM 1966 N N . ILE B 1 126 ? -12.93 16.344 -5.902 1 88.12 126 ILE B N 1
ATOM 1967 C CA . ILE B 1 126 ? -14.297 15.922 -6.164 1 88.12 126 ILE B CA 1
ATOM 1968 C C . ILE B 1 126 ? -15.242 16.562 -5.156 1 88.12 126 ILE B C 1
ATOM 1970 O O . ILE B 1 126 ? -14.922 16.672 -3.971 1 88.12 126 ILE B O 1
ATOM 1974 N N . ALA B 1 127 ? -16.094 17.453 -5.684 1 75.5 127 ALA B N 1
ATOM 1975 C CA . ALA B 1 127 ? -17.078 18.172 -4.875 1 75.5 127 ALA B CA 1
ATOM 1976 C C . ALA B 1 127 ? -18.453 17.5 -4.941 1 75.5 127 ALA B C 1
ATOM 1978 O O . ALA B 1 127 ? -18.922 17.156 -6.027 1 75.5 127 ALA B O 1
ATOM 1979 N N . LEU B 1 128 ? -18.703 16.594 -4.039 1 56.84 128 LEU B N 1
ATOM 1980 C CA . LEU B 1 128 ? -20.141 16.344 -4.051 1 56.84 128 LEU B CA 1
ATOM 1981 C C . LEU B 1 128 ? -20.875 17.391 -3.229 1 56.84 128 LEU B C 1
ATOM 1983 O O . LEU B 1 128 ? -20.312 17.953 -2.283 1 56.84 128 LEU B O 1
#

Radius of gyration: 19.04 Å; Cα contacts (8 Å, |Δi|>4): 322; chains: 2; bounding box: 47×54×43 Å

Nearest PDB structures (foldseek):
  4bpm-assembly1_A  TM=7.167E-01  e=1.349E-02  Homo sapiens
  7uwb-assembly1_c  TM=5.165E-01  e=1.439E+00  Citrus x limon
  3plt-assembly2_C-2  TM=3.017E-01  e=6.826E+00  Saccharomyces cerevisiae
  3plt-assembly1_B  TM=3.071E-01  e=8.400E+00  Saccharomyces cerevisiae
  4bpm-assembly1_A  TM=7.411E-01  e=1.358E-02  Homo sapiens

Sequence (256 aa):
MPFVLWSLLLAALLPLIWAGAAKAGARYDNHRPREWAARLDGYRQRANWAQQNAWEALPTYLAAVAAAWWMKVPVAEMNAAAGVFALARVAHGLLYVADKAALRSLAWLVGLLAVLYLFLRAGGVIALMPFVLWSLLLAALLPLIWAGAAKAGARYDNHRPREWAARLDGYRQRANWAQQNAWEALPTYLAAVAAAWWMKVPVAEMNAAAGVFALARVAHGLLYVADKAALRSLAWLVGLLAVLYLFLRAGGVIAL